Protein AF-A0A8T9Q2C2-F1 (afdb_monomer)

pLDDT: mean 70.3, std 19.37, range [23.33, 95.12]

Nearest PDB structures (foldseek):
  4pwt-assembly3_C  TM=9.654E-01  e=2.094E-10  Yersinia pestis CO92
  5n2c-assembly1_A  TM=9.787E-01  e=4.222E-10  Burkholderia cenocepacia J2315
  4pwt-assembly1_A  TM=9.162E-01  e=7.750E-11  Yersinia pestis CO92
  4b5c-assembly3_C  TM=9.750E-01  e=4.477E-10  Burkholderia pseudomallei
  5eb1-assembly2_D  TM=9.472E-01  e=4.376E-09  Pseudomonas aeruginosa PAO1

Organism: NCBI:txid2932248

Foldseek 3Di:
DQAQDKDWDFDDDPPGGQDIDIDHHHDDPDPDDDDDDDDDRDDDQQCVVAVPPQDKFFDDFLDLDGDPVNLVSLLLVLLQCVQQVQWAKEKEFFAADPADQVSQQVSRQLNSVNSLVSSVVSPHDNVRYHYGYPRHVDQPADNPDPVSRRSRRIIDMGTDHDPPDDDRPRDPPSVDDDDDDDDDDDDDDDDDDDPPPRDDQAWDWDQDPQRKIWIWHAHNVSQWIWIWIAGPLGKIKIWIGHNNWIWIWIADSVGDIDIDTDDDD

Secondary structure (DSSP, 8-state):
--TT-EEEEEEEETTEEEEEEEEE-----SS------PPP-----HHHHT---PPPEE--TT--PPPHHHHHHHHHHHHHHHH-TT-EEEEEEE--TTS-HHHHHHHHHHHHHHHHHHHHHTT--GGGEEEEEEETSS-SS-TTSHHHHHHHSEEEEEEEPPTT-------GGGGS------------------------SEEEEEE-TTS-EEEEEE-TTSS-EEEEEE-TTS-EEEEEEETTEEEEEEE-TT--EEEEEE---

Mean predicted aligned error: 16.84 Å

Sequence (265 aa):
MLSGRTYQVAVSKDGKSIETQEFAVPVSTSDSTVIEKNFYVPYVDTTSIAGANFKKIYFDTDKYKLRPESIKELNNISGILKANPGLNISIEGHCDSRNTDEYNIVLGQNRADAAYNYLKKSGVAETRLTTVSYGERRPAATNDSPENMQLNRRVEFRPILKEGEAMPTLNPAASGASSTGSGTRTSSGASGNNPGSGLVPGKTKVKMADGTKVKTKVDEDDDKVKVKAKGAAGEESKTKTKNGTIDAKTKDANGEKTKVKTDND

InterPro domains:
  IPR006664 Outer membrane protein, bacterial [PR01021] (59-81)
  IPR006664 Outer membrane protein, bacterial [PR01021] (89-104)
  IPR006664 Outer membrane protein, bacterial [PR01021] (104-120)
  IPR006665 OmpA-like domain [PF00691] (58-153)
  IPR006665 OmpA-like domain [PS51123] (46-163)
  IPR006665 OmpA-like domain [cd07185] (57-158)
  IPR036737 OmpA-like domain superfamily [G3DSA:3.30.1330.60] (36-163)
  IPR036737 OmpA-like domain superfamily [SSF103088] (39-157)
  IPR050330 Bacterial Outer Membrane Structural/Functional [PTHR30329] (56-158)

Radius of gyration: 23.53 Å; Cα contacts (8 Å, |Δi|>4): 441; chains: 1; bounding box: 47×74×62 Å

Solvent-accessible surface area (backbone atoms only — not comparable to full-atom values): 15920 Å² total; per-residue (Å²): 129,84,47,62,40,75,44,78,46,72,45,61,58,97,91,40,76,76,47,76,49,77,46,74,38,66,75,64,94,59,100,73,85,88,83,90,80,90,83,83,79,85,78,79,69,43,62,71,78,64,79,62,78,58,75,69,35,59,37,58,85,90,48,48,66,82,39,77,70,36,52,56,49,48,50,51,52,44,50,54,42,65,72,32,80,75,61,23,35,37,28,37,5,25,21,44,76,88,58,55,65,72,50,20,31,51,51,6,33,47,36,14,48,45,53,49,53,47,36,40,74,74,68,46,61,67,96,38,56,44,73,43,49,52,5,45,80,66,58,77,42,63,81,84,45,76,69,32,28,47,60,12,20,27,34,44,59,39,61,45,81,60,86,96,58,76,81,62,82,74,69,83,63,82,85,61,81,92,82,87,85,88,86,85,89,77,93,84,84,83,93,79,93,71,101,69,84,72,82,66,74,41,78,46,76,47,74,47,96,84,55,28,40,36,35,40,36,38,42,88,81,57,50,33,40,36,37,35,39,36,42,71,79,59,25,36,40,38,40,36,37,46,80,63,28,37,44,37,37,40,30,45,68,90,65,56,76,51,76,50,75,44,72,75,127

Structure (mmCIF, N/CA/C/O backbone):
data_AF-A0A8T9Q2C2-F1
#
_entry.id   AF-A0A8T9Q2C2-F1
#
loop_
_atom_site.group_PDB
_atom_site.id
_atom_site.type_symbol
_atom_site.label_atom_id
_atom_site.label_alt_id
_atom_site.label_comp_id
_atom_site.label_asym_id
_atom_site.label_entity_id
_atom_site.label_seq_id
_atom_site.pdbx_PDB_ins_code
_atom_site.Cartn_x
_atom_site.Cartn_y
_atom_site.Cartn_z
_atom_site.occupancy
_atom_site.B_iso_or_equiv
_atom_site.auth_seq_id
_atom_site.auth_comp_id
_atom_site.auth_asym_id
_atom_site.auth_atom_id
_atom_site.pdbx_PDB_model_num
ATOM 1 N N . MET A 1 1 ? -8.553 50.601 -3.887 1.00 55.16 1 MET A N 1
ATOM 2 C CA . MET A 1 1 ? -7.225 50.359 -3.288 1.00 55.16 1 MET A CA 1
ATOM 3 C C . MET A 1 1 ? -7.236 48.987 -2.635 1.00 55.16 1 MET A C 1
ATOM 5 O O . MET A 1 1 ? -8.111 48.731 -1.816 1.00 55.16 1 MET A O 1
ATOM 9 N N . LEU A 1 2 ? -6.351 48.091 -3.081 1.00 63.59 2 LEU A N 1
ATOM 10 C CA . LEU A 1 2 ? -6.171 46.751 -2.499 1.00 63.59 2 LEU A CA 1
ATOM 11 C C . LEU A 1 2 ? -5.265 46.788 -1.252 1.00 63.59 2 LEU A C 1
ATOM 13 O O . LEU A 1 2 ? -5.226 45.824 -0.493 1.00 63.59 2 LEU A O 1
ATOM 17 N N . SER A 1 3 ? -4.574 47.908 -1.033 1.00 62.75 3 SER A N 1
ATOM 18 C CA . SER A 1 3 ? -3.759 48.193 0.141 1.00 62.75 3 SER A CA 1
ATOM 19 C C . SER A 1 3 ? -4.614 48.574 1.360 1.00 62.75 3 SER A C 1
ATOM 21 O O . SER A 1 3 ? -5.724 49.090 1.215 1.00 62.75 3 SER A O 1
ATOM 23 N N . GLY A 1 4 ? -4.123 48.283 2.568 1.00 63.28 4 GLY A N 1
ATOM 24 C CA . GLY A 1 4 ? -4.815 48.580 3.829 1.00 63.28 4 GLY A CA 1
ATOM 25 C C . GLY A 1 4 ? -5.936 47.611 4.212 1.00 63.28 4 GLY A C 1
ATOM 26 O O . GLY A 1 4 ? -6.774 47.957 5.042 1.00 63.28 4 GLY A O 1
ATOM 27 N N . ARG A 1 5 ? -5.991 46.420 3.601 1.00 74.00 5 ARG A N 1
ATOM 28 C CA . ARG A 1 5 ? -6.997 45.385 3.890 1.00 74.00 5 ARG A CA 1
ATOM 29 C C . ARG A 1 5 ? -6.339 44.112 4.406 1.00 74.00 5 ARG A C 1
ATOM 31 O O . ARG A 1 5 ? -5.218 43.782 4.018 1.00 74.00 5 ARG A O 1
ATOM 38 N N . THR A 1 6 ? -7.069 43.386 5.242 1.00 73.75 6 THR A N 1
ATOM 39 C CA . THR A 1 6 ? -6.724 42.016 5.626 1.00 73.75 6 THR A CA 1
ATOM 40 C C . THR A 1 6 ? -7.273 41.056 4.582 1.00 73.75 6 THR A C 1
ATOM 42 O O . THR A 1 6 ? -8.439 41.149 4.198 1.00 73.75 6 THR A O 1
ATOM 45 N N . TYR A 1 7 ? -6.428 40.147 4.117 1.00 75.56 7 TYR A N 1
ATOM 46 C CA . TYR A 1 7 ? -6.781 39.093 3.178 1.00 75.56 7 TYR A CA 1
ATOM 47 C C . TYR A 1 7 ? -6.695 37.748 3.881 1.00 75.56 7 TYR A C 1
ATOM 49 O O . TYR A 1 7 ? -5.806 37.527 4.700 1.00 75.56 7 TYR A O 1
ATOM 57 N N . GLN A 1 8 ? -7.608 36.846 3.534 1.00 77.94 8 GLN A N 1
ATOM 58 C CA . GLN A 1 8 ? -7.577 35.461 3.987 1.00 77.94 8 GLN A CA 1
ATOM 59 C C . GLN A 1 8 ? -7.081 34.570 2.852 1.00 77.94 8 GLN A C 1
ATOM 61 O O . GLN A 1 8 ? -7.543 34.687 1.716 1.00 77.94 8 GLN A O 1
ATOM 66 N N . VAL A 1 9 ? -6.159 33.665 3.165 1.00 76.44 9 VAL A N 1
ATOM 67 C CA . VAL A 1 9 ? -5.678 32.631 2.248 1.00 76.44 9 VAL A CA 1
ATOM 68 C C . VAL A 1 9 ? -6.048 31.282 2.826 1.00 76.44 9 VAL A C 1
ATOM 70 O O . VAL A 1 9 ? -5.563 30.906 3.891 1.00 76.44 9 VAL A O 1
ATOM 73 N N . ALA A 1 10 ? -6.904 30.558 2.110 1.00 74.44 10 ALA A N 1
ATOM 74 C CA . ALA A 1 10 ? -7.223 29.174 2.414 1.00 74.44 10 ALA A CA 1
ATOM 75 C C . ALA A 1 10 ? -6.282 28.255 1.626 1.00 74.44 10 ALA A C 1
ATOM 77 O O . ALA A 1 10 ? -6.327 28.197 0.396 1.00 74.44 10 ALA A O 1
ATOM 78 N N . VAL A 1 11 ? -5.436 27.519 2.338 1.00 69.69 11 VAL A N 1
ATOM 79 C CA . VAL A 1 11 ? -4.623 26.445 1.770 1.00 69.69 11 VAL A CA 1
ATOM 80 C C . VAL A 1 11 ? -5.479 25.189 1.760 1.00 69.69 11 VAL A C 1
ATOM 82 O O . VAL A 1 11 ? -6.007 24.806 2.799 1.00 69.69 11 VAL A O 1
ATOM 85 N N . SER A 1 12 ? -5.635 24.539 0.606 1.00 62.94 12 SER A N 1
ATOM 86 C CA . SER A 1 12 ? -6.430 23.312 0.480 1.00 62.94 12 SER A CA 1
ATOM 87 C C . SER A 1 12 ? -5.670 22.208 -0.247 1.00 62.94 12 SER A C 1
ATOM 89 O O . SER A 1 12 ? -4.816 22.473 -1.092 1.00 62.94 12 SER A O 1
ATOM 91 N N . LYS A 1 13 ? -5.985 20.955 0.088 1.00 54.28 13 LYS A N 1
ATOM 92 C CA . LYS A 1 13 ? -5.511 19.762 -0.620 1.00 54.28 13 LYS A CA 1
ATOM 93 C C . LYS A 1 13 ? -6.701 18.855 -0.890 1.00 54.28 13 LYS A C 1
ATOM 95 O O . LYS A 1 13 ? -7.541 18.667 -0.015 1.00 54.28 13 LYS A O 1
ATOM 100 N N . ASP A 1 14 ? -6.789 18.345 -2.116 1.00 59.72 14 ASP A N 1
ATOM 101 C CA . ASP A 1 14 ? -7.872 17.462 -2.567 1.00 59.72 14 ASP A CA 1
ATOM 102 C C . ASP A 1 14 ? -9.278 18.055 -2.321 1.00 59.72 14 ASP A C 1
ATOM 104 O O . ASP A 1 14 ? -10.228 17.356 -1.978 1.00 59.72 14 ASP A O 1
ATOM 108 N N . GLY A 1 15 ? -9.405 19.380 -2.483 1.00 50.03 15 GLY A N 1
ATOM 109 C CA . GLY A 1 15 ? -10.664 20.114 -2.319 1.00 50.03 15 GLY A CA 1
ATOM 110 C C . GLY A 1 15 ? -11.035 20.460 -0.875 1.00 50.03 15 GLY A C 1
ATOM 111 O O . GLY A 1 15 ? -12.135 20.958 -0.645 1.00 50.03 15 GLY A O 1
ATOM 112 N N . LYS A 1 16 ? -10.143 20.225 0.096 1.00 50.41 16 LYS A N 1
ATOM 113 C CA . LYS A 1 16 ? -10.413 20.466 1.517 1.00 50.41 16 LYS A CA 1
ATOM 114 C C . LYS A 1 16 ? -9.437 21.458 2.137 1.00 50.41 16 LYS A C 1
ATOM 116 O O . LYS A 1 16 ? -8.226 21.278 2.019 1.00 50.41 16 LYS A O 1
ATOM 121 N N . SER A 1 17 ? -9.966 22.500 2.782 1.00 51.06 17 SER A N 1
ATOM 122 C CA . SER A 1 17 ? -9.174 23.528 3.467 1.00 51.06 17 SER A CA 1
ATOM 123 C C . SER A 1 17 ? -8.378 22.915 4.618 1.00 51.06 17 SER A C 1
ATOM 125 O O . SER A 1 17 ? -8.953 22.411 5.577 1.00 51.06 17 SER A O 1
ATOM 127 N N . ILE A 1 18 ? -7.056 22.952 4.492 1.00 61.94 18 ILE A N 1
ATOM 128 C CA . ILE A 1 18 ? -6.077 22.522 5.492 1.00 61.94 18 ILE A CA 1
ATOM 129 C C . ILE A 1 18 ? -5.914 23.612 6.549 1.00 61.94 18 ILE A C 1
ATOM 131 O O . ILE A 1 18 ? -5.905 23.330 7.741 1.00 61.94 18 ILE A O 1
ATOM 135 N N . GLU A 1 19 ? -5.783 24.861 6.106 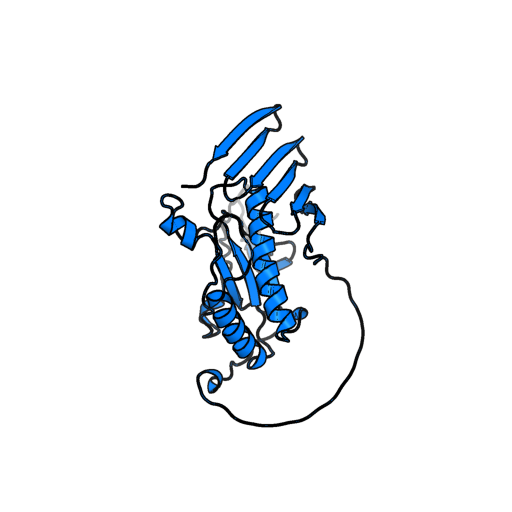1.00 64.25 19 GLU A N 1
ATOM 136 C CA . GLU A 1 19 ? -5.498 25.990 6.981 1.00 64.25 19 GLU A CA 1
ATOM 137 C C . GLU A 1 19 ? -5.987 27.283 6.331 1.00 64.25 19 GLU A C 1
ATOM 139 O O . GLU A 1 19 ? -5.925 27.432 5.110 1.00 64.25 19 GLU A O 1
ATOM 144 N N . THR A 1 20 ? -6.491 28.218 7.135 1.00 73.44 20 THR A N 1
ATOM 145 C CA . THR A 1 20 ? -6.818 29.573 6.680 1.00 73.44 20 THR A CA 1
ATOM 146 C C . THR A 1 20 ? -5.957 30.549 7.456 1.00 73.44 20 THR A C 1
ATOM 148 O O . THR A 1 20 ? -6.048 30.613 8.678 1.00 73.44 20 THR A O 1
ATOM 151 N N . GLN A 1 21 ? -5.110 31.289 6.749 1.00 69.12 21 GLN A N 1
ATOM 152 C CA . GLN A 1 21 ? -4.229 32.284 7.347 1.00 69.12 21 GLN A CA 1
ATOM 153 C C . GLN A 1 21 ? -4.623 33.677 6.872 1.00 69.12 21 GLN A C 1
ATOM 155 O O . GLN A 1 21 ? -4.867 33.901 5.684 1.00 69.12 21 GLN A O 1
ATOM 160 N N . GLU A 1 22 ? -4.668 34.622 7.806 1.00 76.94 22 GLU A N 1
ATOM 161 C CA . GLU A 1 22 ? -4.899 36.027 7.498 1.00 76.94 22 GLU A CA 1
ATOM 162 C C . GLU A 1 22 ? -3.572 36.762 7.325 1.00 76.94 22 GLU A C 1
ATOM 164 O O . GLU A 1 22 ? -2.618 36.545 8.078 1.00 76.94 22 GLU A O 1
ATOM 169 N N . PHE A 1 23 ? -3.504 37.669 6.356 1.00 78.38 23 PHE A N 1
ATOM 170 C CA . PHE A 1 23 ? -2.387 38.593 6.241 1.00 78.38 23 PHE A CA 1
ATOM 171 C C . PHE A 1 23 ? -2.869 40.003 5.905 1.00 78.38 23 PHE A C 1
ATOM 173 O O . PHE A 1 23 ? -3.731 40.212 5.050 1.00 78.38 23 PHE A O 1
ATOM 180 N N . ALA A 1 24 ? -2.309 40.985 6.608 1.00 74.62 24 ALA A N 1
ATOM 181 C CA . ALA A 1 24 ? -2.588 42.391 6.369 1.00 74.62 24 ALA A CA 1
ATOM 182 C C . ALA A 1 24 ? -1.685 42.913 5.249 1.00 74.62 24 ALA A C 1
ATOM 184 O O . ALA A 1 24 ? -0.460 42.808 5.326 1.00 74.62 24 ALA A O 1
ATOM 185 N N . VAL A 1 25 ? -2.290 43.501 4.220 1.00 74.69 25 VAL A N 1
ATOM 186 C CA . VAL A 1 25 ? -1.563 44.241 3.187 1.00 74.69 25 VAL A CA 1
ATOM 187 C C . VAL A 1 25 ? -1.398 45.678 3.687 1.00 74.69 25 VAL A C 1
ATOM 189 O O . VAL A 1 25 ? -2.411 46.372 3.829 1.00 74.69 25 VAL A O 1
ATOM 192 N N . PRO A 1 26 ? -0.170 46.157 3.968 1.00 66.56 26 PRO A N 1
ATOM 193 C CA . PRO A 1 26 ? 0.047 47.517 4.445 1.00 66.56 26 PRO A CA 1
ATOM 194 C C . PRO A 1 26 ? -0.440 48.550 3.423 1.00 66.56 26 PRO A C 1
ATOM 196 O O . PRO A 1 26 ? -0.525 48.287 2.220 1.00 66.56 26 PRO A O 1
ATOM 199 N N . VAL A 1 27 ? -0.792 49.739 3.911 1.00 64.94 27 VAL A N 1
ATOM 200 C CA . VAL A 1 27 ? -1.171 50.856 3.041 1.00 64.94 27 VAL A CA 1
ATOM 201 C C . VAL A 1 27 ? 0.068 51.283 2.254 1.00 64.94 27 VAL A C 1
ATOM 203 O O . VAL A 1 27 ? 1.027 51.780 2.833 1.00 64.94 27 VAL A O 1
ATOM 206 N N . SER A 1 28 ? 0.048 51.061 0.942 1.00 66.31 28 SER A N 1
ATOM 207 C CA . SER A 1 28 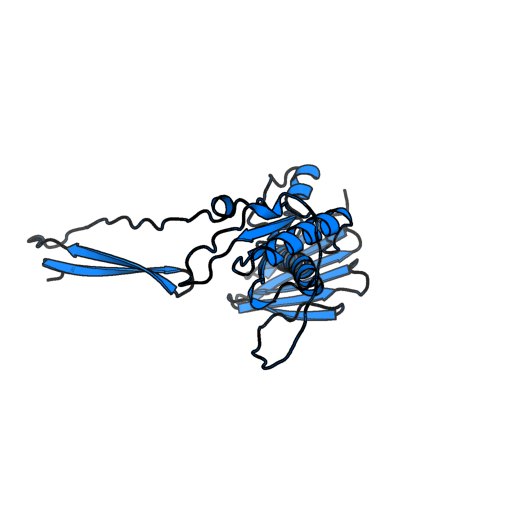? 1.083 51.516 0.015 1.00 66.31 28 SER A CA 1
ATOM 208 C C . SER A 1 28 ? 0.555 52.686 -0.806 1.00 66.31 28 SER A C 1
ATOM 210 O O . SER A 1 28 ? -0.596 52.658 -1.254 1.00 66.31 28 SER A O 1
ATOM 212 N N . THR A 1 29 ? 1.395 53.705 -0.975 1.00 63.31 29 THR A N 1
ATOM 213 C CA . THR A 1 29 ? 1.152 54.895 -1.802 1.00 63.31 29 THR A CA 1
ATOM 214 C C . THR A 1 29 ? 1.734 54.762 -3.212 1.00 63.31 29 THR A C 1
ATOM 216 O O . THR A 1 29 ? 1.609 55.691 -4.003 1.00 63.31 29 THR A O 1
ATOM 219 N N . SER A 1 30 ? 2.372 53.630 -3.532 1.00 65.75 30 SER A N 1
ATOM 220 C CA . SER A 1 30 ? 2.944 53.337 -4.851 1.00 65.75 30 SER A CA 1
ATOM 221 C C . SER A 1 30 ? 1.941 52.629 -5.767 1.00 65.75 30 SER A C 1
ATOM 223 O O . SER A 1 30 ? 1.074 51.894 -5.298 1.00 65.75 30 SER A O 1
ATOM 225 N N . ASP A 1 31 ? 2.112 52.787 -7.083 1.00 61.34 31 ASP A N 1
ATOM 226 C CA . ASP A 1 31 ? 1.212 52.214 -8.099 1.00 61.34 31 ASP A CA 1
ATOM 227 C C . ASP A 1 31 ? 1.225 50.670 -8.136 1.00 61.34 31 ASP A C 1
ATOM 229 O O . ASP A 1 31 ? 0.276 50.047 -8.614 1.00 61.34 31 ASP A O 1
ATOM 233 N N . SER A 1 32 ? 2.278 50.033 -7.607 1.00 63.66 32 SER A N 1
ATOM 234 C CA . SER A 1 32 ? 2.388 48.579 -7.448 1.00 63.66 32 SER A CA 1
ATOM 235 C C . SER A 1 32 ? 3.264 48.221 -6.240 1.00 63.66 32 SER A C 1
ATOM 237 O O . SER A 1 32 ? 4.243 48.901 -5.938 1.00 63.66 32 SER A O 1
ATOM 239 N N . THR A 1 33 ? 2.914 47.165 -5.506 1.00 64.88 33 THR A N 1
ATOM 240 C CA . THR A 1 33 ? 3.693 46.640 -4.371 1.00 64.88 33 THR A CA 1
ATOM 241 C C . THR A 1 33 ? 3.551 45.124 -4.337 1.00 64.88 33 THR A C 1
ATOM 243 O O . THR A 1 33 ? 2.436 44.611 -4.401 1.00 64.88 33 THR A O 1
ATOM 246 N N . VAL A 1 34 ? 4.674 44.409 -4.237 1.00 68.81 34 VAL A N 1
ATOM 247 C CA . VAL A 1 34 ? 4.716 42.942 -4.164 1.00 68.81 34 VAL A CA 1
ATOM 248 C C . VAL A 1 34 ? 4.918 42.522 -2.712 1.00 68.81 34 VAL A C 1
ATOM 250 O O . VAL A 1 34 ? 5.793 43.052 -2.030 1.00 68.81 34 VAL A O 1
ATOM 253 N N . ILE A 1 35 ? 4.100 41.583 -2.236 1.00 70.00 35 ILE A N 1
ATOM 254 C CA . ILE A 1 35 ? 4.201 41.004 -0.893 1.00 70.00 35 ILE A CA 1
ATOM 255 C C . ILE A 1 35 ? 4.375 39.502 -1.052 1.00 70.00 35 ILE A C 1
ATOM 257 O O . ILE A 1 35 ? 3.505 38.830 -1.603 1.00 70.00 35 ILE A O 1
ATOM 261 N N . GLU A 1 36 ? 5.484 38.981 -0.540 1.00 70.69 36 GLU A N 1
ATOM 262 C CA . GLU A 1 36 ? 5.745 37.547 -0.490 1.00 70.69 36 GLU A CA 1
ATOM 263 C C . GLU A 1 36 ? 5.396 37.007 0.900 1.00 70.69 36 GLU A C 1
ATOM 265 O O . GLU A 1 36 ? 5.900 37.478 1.922 1.00 70.69 36 GLU A O 1
ATOM 270 N N . LYS A 1 37 ? 4.511 36.007 0.946 1.00 69.19 37 LYS A N 1
ATOM 271 C CA . LYS A 1 37 ? 4.149 35.285 2.167 1.00 69.19 37 LYS A CA 1
ATOM 272 C C . LYS A 1 37 ? 4.296 33.790 1.915 1.00 69.19 37 LYS A C 1
ATOM 274 O O . LYS A 1 37 ? 3.602 33.228 1.074 1.00 69.19 37 LYS A O 1
ATOM 279 N N . ASN A 1 38 ? 5.187 33.154 2.668 1.00 71.25 38 ASN A N 1
ATOM 280 C CA . ASN A 1 38 ? 5.380 31.708 2.621 1.00 71.25 38 ASN A CA 1
ATOM 281 C C . ASN A 1 38 ? 4.387 31.023 3.566 1.00 71.25 38 ASN A C 1
ATOM 283 O O . ASN A 1 38 ? 4.328 31.360 4.750 1.00 71.25 38 ASN A O 1
ATOM 287 N N . PHE A 1 39 ? 3.633 30.059 3.039 1.00 66.31 39 PHE A N 1
ATOM 288 C CA . PHE A 1 39 ? 2.708 29.221 3.800 1.00 66.31 39 PHE A CA 1
ATOM 289 C C . PHE A 1 39 ? 3.355 27.853 4.019 1.00 66.31 39 PHE A C 1
ATOM 291 O O . PHE A 1 39 ? 3.703 27.168 3.058 1.00 66.31 39 PHE A O 1
ATOM 298 N N . TYR A 1 40 ? 3.525 27.458 5.279 1.00 61.88 40 TYR A N 1
ATOM 299 C CA . TYR A 1 40 ? 4.089 26.160 5.640 1.00 61.88 40 TYR A CA 1
ATOM 300 C C . TYR A 1 40 ? 2.965 25.236 6.087 1.00 61.88 40 TYR A C 1
ATOM 302 O O . TYR A 1 40 ? 2.294 25.527 7.069 1.00 61.88 40 TYR A O 1
ATOM 310 N N . VAL A 1 41 ? 2.779 24.116 5.390 1.00 59.34 41 VAL A N 1
ATOM 311 C CA . VAL A 1 41 ? 1.859 23.061 5.829 1.00 59.34 41 VAL A CA 1
ATOM 312 C C . VAL A 1 41 ? 2.648 22.091 6.711 1.00 59.34 41 VAL A C 1
ATOM 314 O O . VAL A 1 41 ? 3.541 21.416 6.187 1.00 59.34 41 VAL A O 1
ATOM 317 N N . PRO A 1 42 ? 2.375 21.996 8.027 1.00 50.47 42 PRO A N 1
ATOM 318 C CA . PRO A 1 42 ? 3.063 21.032 8.873 1.00 50.47 42 PRO A CA 1
ATOM 319 C C . PRO A 1 42 ? 2.698 19.611 8.427 1.00 50.47 42 PRO A C 1
ATOM 321 O O . PRO A 1 42 ? 1.545 19.188 8.510 1.00 50.47 42 PRO A O 1
ATOM 324 N N . TYR A 1 43 ? 3.685 18.856 7.942 1.00 46.31 43 TYR A N 1
ATOM 325 C CA . TYR A 1 43 ? 3.526 17.423 7.719 1.00 46.31 43 TYR A CA 1
ATOM 326 C C . TYR A 1 43 ? 3.656 16.716 9.067 1.00 46.31 43 TYR A C 1
ATOM 328 O O . TYR A 1 43 ? 4.749 16.614 9.625 1.00 46.31 43 TYR A O 1
ATOM 336 N N . VAL A 1 44 ? 2.537 16.242 9.607 1.00 48.09 44 VAL A N 1
ATOM 337 C CA . VAL A 1 44 ? 2.561 15.365 10.776 1.00 48.09 44 VAL A CA 1
ATOM 338 C C . VAL A 1 44 ? 2.996 13.984 10.294 1.00 48.09 44 VAL A C 1
ATOM 340 O O . VAL A 1 44 ? 2.221 13.279 9.647 1.00 48.09 44 VAL A O 1
ATOM 343 N N . ASP A 1 45 ? 4.237 13.594 10.587 1.00 45.88 45 ASP A N 1
ATOM 344 C CA . ASP A 1 45 ? 4.677 12.217 10.375 1.00 45.88 45 ASP A CA 1
ATOM 345 C C . ASP A 1 45 ? 4.001 11.306 11.405 1.00 45.88 45 ASP A C 1
ATOM 347 O O . ASP A 1 45 ? 4.474 11.123 12.528 1.00 45.88 45 ASP A O 1
ATOM 351 N N . THR A 1 46 ? 2.855 10.744 11.023 1.00 51.12 46 THR A N 1
ATOM 352 C CA . THR A 1 46 ? 2.056 9.862 11.879 1.00 51.12 46 THR A CA 1
ATOM 353 C C . THR A 1 46 ? 2.737 8.525 12.166 1.00 51.12 46 THR A C 1
ATOM 355 O O . THR A 1 46 ? 2.266 7.791 13.037 1.00 51.12 46 THR A O 1
ATOM 358 N N . THR A 1 47 ? 3.850 8.193 11.493 1.00 47.41 47 THR A N 1
ATOM 359 C CA . THR A 1 47 ? 4.560 6.929 11.747 1.00 47.41 47 THR A CA 1
ATOM 360 C C . THR A 1 47 ? 5.247 6.882 13.104 1.00 47.41 47 THR A C 1
ATOM 362 O O . THR A 1 47 ? 5.309 5.820 13.720 1.00 47.41 47 THR A O 1
ATOM 365 N N . SER A 1 48 ? 5.663 8.035 13.621 1.00 46.97 48 SER A N 1
ATOM 366 C CA . SER A 1 48 ? 6.325 8.174 14.923 1.00 46.97 48 SER A CA 1
ATOM 367 C C . SER A 1 48 ? 5.341 8.171 16.092 1.00 46.97 48 SER A C 1
ATOM 369 O O . SER A 1 48 ? 5.682 7.786 17.207 1.00 46.97 48 SER A O 1
ATOM 371 N N . ILE A 1 49 ? 4.108 8.621 15.849 1.00 47.94 49 ILE A N 1
ATOM 372 C CA . ILE A 1 49 ? 3.160 8.992 16.910 1.00 47.94 49 ILE A CA 1
ATOM 373 C C . ILE A 1 49 ? 2.427 7.764 17.461 1.00 47.94 49 ILE A C 1
ATOM 375 O O . ILE A 1 49 ? 1.859 7.815 18.549 1.00 47.94 49 ILE A O 1
ATOM 379 N N . ALA A 1 50 ? 2.468 6.637 16.742 1.00 50.09 50 ALA A N 1
ATOM 380 C CA . ALA A 1 50 ? 1.762 5.437 17.156 1.00 50.09 50 ALA A CA 1
ATOM 381 C C . ALA A 1 50 ? 2.629 4.376 17.863 1.00 50.09 50 ALA A C 1
ATOM 383 O O . ALA A 1 50 ? 2.092 3.339 18.242 1.00 50.09 50 ALA A O 1
ATOM 384 N N . GLY A 1 51 ? 3.960 4.514 17.944 1.00 49.22 51 GLY A N 1
ATOM 385 C CA . GLY A 1 51 ? 4.860 3.434 18.414 1.00 49.22 51 GLY A CA 1
ATOM 386 C C . GLY A 1 51 ? 4.751 2.091 17.649 1.00 49.22 51 GLY A C 1
ATOM 387 O O . GLY A 1 51 ? 5.567 1.189 17.831 1.00 49.22 51 GLY A O 1
ATOM 388 N N . ALA A 1 52 ? 3.764 1.959 16.763 1.00 55.72 52 ALA A N 1
ATOM 389 C CA . ALA A 1 52 ? 3.425 0.819 15.950 1.00 55.72 52 ALA A CA 1
ATOM 390 C C . ALA A 1 52 ? 4.214 0.945 14.653 1.00 55.72 52 ALA A C 1
ATOM 392 O O . 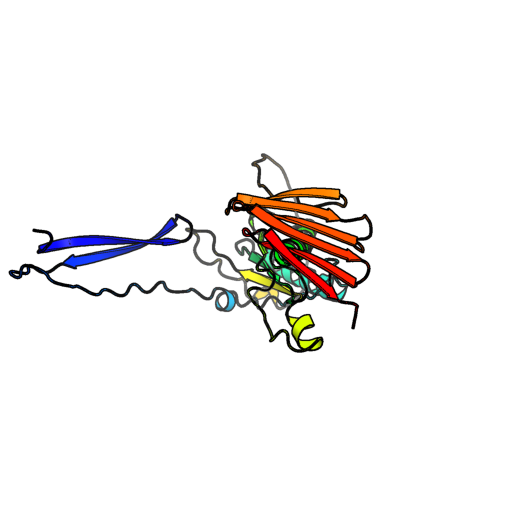ALA A 1 52 ? 3.712 1.390 13.622 1.00 55.72 52 ALA A O 1
ATOM 393 N N . ASN A 1 53 ? 5.484 0.559 14.726 1.00 67.69 53 ASN A N 1
ATOM 394 C CA . ASN A 1 53 ? 6.277 0.279 13.540 1.00 67.69 53 ASN A CA 1
ATOM 395 C C . ASN A 1 53 ? 5.711 -0.981 12.874 1.00 67.69 53 ASN A C 1
ATOM 397 O O . ASN A 1 53 ? 6.174 -2.095 13.127 1.00 67.69 53 ASN A O 1
ATOM 401 N N . PHE A 1 54 ? 4.668 -0.814 12.062 1.00 83.75 54 PHE A N 1
ATOM 402 C CA . PHE A 1 54 ? 4.125 -1.903 11.264 1.00 83.75 54 PHE A CA 1
ATOM 403 C C . PHE A 1 54 ? 5.182 -2.364 10.268 1.00 83.75 54 PHE A C 1
ATOM 405 O O . PHE A 1 54 ? 5.705 -1.560 9.488 1.00 83.75 54 PHE A O 1
ATOM 412 N N . LYS A 1 55 ? 5.514 -3.659 10.278 1.00 88.50 55 LYS A N 1
ATOM 413 C CA . LYS A 1 55 ? 6.474 -4.153 9.299 1.00 88.50 55 LYS A CA 1
ATOM 414 C C . LYS A 1 55 ? 5.817 -4.218 7.927 1.00 88.50 55 LYS A C 1
ATOM 416 O O . LYS A 1 55 ? 4.620 -4.457 7.770 1.00 88.50 55 LYS A O 1
ATOM 421 N N . LYS A 1 56 ? 6.654 -4.004 6.921 1.00 91.50 56 LYS A N 1
ATOM 422 C CA . LYS A 1 56 ? 6.293 -4.111 5.512 1.00 91.50 56 LYS A CA 1
ATOM 423 C C . LYS A 1 56 ? 6.047 -5.576 5.180 1.00 91.50 56 LYS A C 1
ATOM 425 O O . LYS A 1 56 ? 6.756 -6.452 5.679 1.00 91.50 56 LYS A O 1
ATOM 430 N N . ILE A 1 57 ? 5.094 -5.827 4.296 1.00 93.75 57 ILE A N 1
ATOM 431 C CA . ILE A 1 57 ? 4.932 -7.143 3.675 1.00 93.75 57 ILE A CA 1
ATOM 432 C C . ILE A 1 57 ? 5.427 -7.089 2.234 1.00 93.75 57 ILE A C 1
ATOM 434 O O . ILE A 1 57 ? 5.329 -6.048 1.582 1.00 93.75 57 ILE A O 1
ATOM 438 N N . TYR A 1 58 ? 5.954 -8.206 1.744 1.00 93.31 58 TYR A N 1
ATOM 439 C CA . TYR A 1 58 ? 6.581 -8.295 0.428 1.00 93.31 58 TYR A CA 1
ATOM 440 C C . TYR A 1 58 ? 5.844 -9.277 -0.471 1.00 93.31 58 TYR A C 1
ATOM 442 O O . TYR A 1 58 ? 5.209 -10.224 -0.006 1.00 93.31 58 TYR A O 1
ATOM 450 N N . PHE A 1 59 ? 5.966 -9.051 -1.774 1.00 91.19 59 PHE A N 1
ATOM 451 C CA . PHE A 1 59 ? 5.335 -9.863 -2.803 1.00 91.19 59 PHE A CA 1
ATOM 452 C C . PHE A 1 59 ? 6.355 -10.342 -3.825 1.00 91.19 59 PHE A C 1
ATOM 454 O O . PHE A 1 59 ? 7.370 -9.687 -4.086 1.00 91.19 59 PHE A O 1
ATOM 461 N N . ASP A 1 60 ? 6.045 -11.475 -4.442 1.00 87.12 60 ASP A N 1
ATOM 462 C CA . ASP A 1 60 ? 6.823 -11.983 -5.562 1.00 87.12 60 ASP A CA 1
ATOM 463 C C . ASP A 1 60 ? 6.593 -11.131 -6.819 1.00 87.12 60 ASP A C 1
ATOM 465 O O . ASP A 1 60 ? 5.636 -10.346 -6.920 1.00 87.12 60 ASP A O 1
ATOM 469 N N . THR A 1 61 ? 7.501 -11.276 -7.784 1.00 84.25 61 THR A N 1
ATOM 470 C CA . THR A 1 61 ? 7.418 -10.607 -9.086 1.00 84.25 61 THR A CA 1
ATOM 471 C C . THR A 1 61 ? 6.060 -10.855 -9.725 1.00 84.25 61 THR A C 1
ATOM 473 O O . THR A 1 61 ? 5.634 -11.998 -9.853 1.00 84.25 61 THR A O 1
ATOM 476 N N . ASP A 1 62 ? 5.395 -9.764 -10.105 1.00 79.25 62 ASP A N 1
ATOM 477 C CA . ASP A 1 62 ? 4.098 -9.767 -10.786 1.00 79.25 62 ASP A CA 1
ATOM 478 C C . ASP A 1 62 ? 2.957 -10.511 -10.064 1.00 79.25 62 ASP A C 1
ATOM 480 O O . ASP A 1 62 ? 1.939 -10.858 -10.653 1.00 79.25 62 ASP A O 1
ATOM 484 N N . LYS A 1 63 ? 3.103 -10.740 -8.755 1.00 84.38 63 L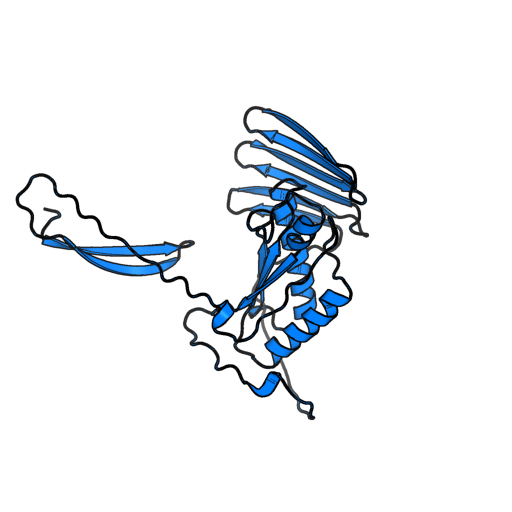YS A N 1
ATOM 485 C CA . LYS A 1 63 ? 2.095 -11.415 -7.935 1.00 84.38 63 LYS A CA 1
ATOM 486 C C . LYS A 1 63 ? 1.559 -10.500 -6.843 1.00 84.38 63 LYS A C 1
ATOM 488 O O . LYS A 1 63 ? 2.224 -9.566 -6.383 1.00 84.38 63 LYS A O 1
ATOM 493 N N . TYR A 1 64 ? 0.343 -10.814 -6.408 1.00 86.19 64 TYR A N 1
ATOM 494 C CA . TYR A 1 64 ? -0.338 -10.189 -5.271 1.00 86.19 64 TYR A CA 1
ATOM 495 C C . TYR A 1 64 ? -0.837 -11.221 -4.244 1.00 86.19 64 TYR A C 1
ATOM 497 O O . TYR A 1 64 ? -1.558 -10.886 -3.305 1.00 86.19 64 TYR A O 1
ATOM 505 N N . LYS A 1 65 ? -0.416 -12.484 -4.382 1.00 87.81 65 LYS A N 1
ATOM 506 C CA . LYS A 1 65 ? -0.658 -13.533 -3.390 1.00 87.81 65 LYS A CA 1
ATOM 507 C C . LYS A 1 65 ? 0.182 -13.275 -2.140 1.00 87.81 65 LYS A C 1
ATOM 509 O O . LYS A 1 65 ? 1.386 -13.040 -2.229 1.00 87.81 65 LYS A O 1
ATOM 514 N N . LEU A 1 66 ? -0.454 -13.350 -0.974 1.00 90.19 66 LEU A N 1
ATOM 515 C CA . LEU A 1 66 ? 0.226 -13.195 0.309 1.00 90.19 66 LEU A CA 1
ATOM 516 C C . LEU A 1 66 ? 1.167 -14.375 0.566 1.00 90.19 66 LEU A C 1
ATOM 518 O O . LEU A 1 66 ? 0.755 -15.536 0.513 1.00 90.19 66 LEU A O 1
ATOM 522 N N . ARG A 1 67 ? 2.424 -14.063 0.883 1.00 90.00 67 ARG A N 1
ATOM 523 C CA . ARG A 1 67 ? 3.429 -15.055 1.275 1.00 90.00 67 ARG A CA 1
ATOM 524 C C . ARG A 1 67 ? 3.207 -15.503 2.734 1.00 90.00 67 ARG A C 1
ATOM 526 O O . ARG A 1 67 ? 2.691 -14.709 3.528 1.00 90.00 67 ARG A O 1
ATOM 533 N N . PRO A 1 68 ? 3.590 -16.729 3.136 1.00 90.69 68 PRO A N 1
ATOM 534 C CA . PRO A 1 68 ? 3.385 -17.225 4.505 1.00 90.69 68 PRO A CA 1
ATOM 535 C C . PRO A 1 68 ? 3.954 -16.321 5.613 1.00 90.69 68 PRO A C 1
ATOM 537 O O . PRO A 1 68 ? 3.358 -16.165 6.676 1.00 90.69 68 PRO A O 1
ATOM 540 N N . GLU A 1 69 ? 5.090 -15.678 5.373 1.00 89.62 69 GLU A N 1
ATOM 541 C CA . GLU A 1 69 ? 5.698 -14.689 6.262 1.00 89.62 69 GLU A CA 1
ATOM 542 C C . GLU A 1 69 ? 4.887 -13.392 6.348 1.00 89.62 69 GLU A C 1
ATOM 544 O O . GLU A 1 69 ? 4.786 -12.805 7.422 1.00 89.62 69 GLU A O 1
ATOM 549 N N . SER A 1 70 ? 4.237 -12.986 5.253 1.00 91.62 70 SER A N 1
ATOM 550 C CA . SER A 1 70 ? 3.362 -11.809 5.231 1.00 91.62 70 SER A CA 1
ATOM 551 C C . SER A 1 70 ? 2.093 -12.064 6.040 1.00 91.62 70 SER A C 1
ATOM 553 O O . SER A 1 70 ? 1.608 -11.172 6.724 1.00 91.62 70 SER A O 1
ATOM 555 N N . ILE A 1 71 ? 1.589 -13.302 6.028 1.00 92.06 71 ILE A N 1
ATOM 556 C CA . ILE A 1 71 ? 0.455 -13.736 6.859 1.00 92.06 71 ILE A CA 1
ATOM 557 C C . ILE A 1 71 ? 0.788 -13.593 8.352 1.00 92.06 71 ILE A C 1
ATOM 559 O O . ILE A 1 71 ? -0.039 -13.100 9.120 1.00 92.06 71 ILE A O 1
ATOM 563 N N . LYS A 1 72 ? 2.004 -13.974 8.775 1.00 91.31 72 LYS A N 1
ATOM 564 C CA . LYS A 1 72 ? 2.451 -13.796 10.169 1.00 91.31 72 LYS A CA 1
ATOM 565 C C . LYS A 1 72 ? 2.445 -12.323 10.578 1.00 91.31 72 LYS A C 1
ATOM 567 O O . LYS A 1 72 ? 1.960 -12.001 11.660 1.00 91.31 72 LYS A O 1
ATOM 572 N N . GLU A 1 73 ? 2.927 -11.440 9.709 1.00 91.06 73 GLU A N 1
ATOM 573 C CA . GLU A 1 73 ? 2.936 -10.005 9.998 1.00 91.06 73 GLU A CA 1
ATOM 574 C C . GLU A 1 73 ? 1.525 -9.408 10.012 1.00 91.06 73 GLU A C 1
ATOM 576 O O . GLU A 1 73 ? 1.170 -8.669 10.925 1.00 91.06 73 GLU A O 1
ATOM 581 N N . LEU A 1 74 ? 0.669 -9.791 9.065 1.00 92.94 74 LEU A N 1
ATOM 582 C CA . LEU A 1 74 ? -0.726 -9.351 9.041 1.00 92.94 74 LEU A CA 1
ATOM 583 C C . LEU A 1 74 ? -1.500 -9.793 10.290 1.00 92.94 74 LEU A C 1
ATOM 585 O O . LEU A 1 74 ? -2.368 -9.061 10.765 1.00 92.94 74 LEU A O 1
ATOM 589 N N . ASN A 1 75 ? -1.173 -10.957 10.861 1.00 91.12 75 ASN A N 1
ATOM 590 C CA . ASN A 1 75 ? -1.724 -11.376 12.149 1.00 91.12 75 ASN A CA 1
ATOM 591 C C . ASN A 1 75 ? -1.300 -10.434 13.280 1.00 91.12 75 ASN A C 1
ATOM 593 O O . ASN A 1 75 ? -2.159 -10.015 14.057 1.00 91.12 75 ASN A O 1
ATOM 597 N N . ASN A 1 76 ? -0.022 -10.050 13.335 1.00 88.19 76 ASN A N 1
ATOM 598 C CA . ASN A 1 76 ? 0.485 -9.085 14.311 1.00 88.19 76 ASN A CA 1
ATOM 599 C C . ASN A 1 76 ? -0.225 -7.726 14.178 1.00 88.19 76 ASN A C 1
ATOM 601 O O . ASN A 1 76 ? -0.788 -7.216 15.146 1.00 88.19 76 ASN A O 1
ATOM 605 N N . ILE A 1 77 ? -0.316 -7.201 12.951 1.00 89.62 77 ILE A N 1
ATOM 606 C CA . ILE A 1 77 ? -1.041 -5.960 12.642 1.00 89.62 77 ILE A CA 1
ATOM 607 C C . ILE A 1 77 ? -2.502 -6.059 13.098 1.00 89.62 77 ILE A C 1
ATOM 609 O O . ILE A 1 77 ? -3.009 -5.155 13.760 1.00 89.62 77 ILE A O 1
ATOM 613 N N . SER A 1 78 ? -3.181 -7.173 12.806 1.00 90.19 78 SER A N 1
ATOM 614 C CA . SER A 1 78 ? -4.569 -7.372 13.235 1.00 90.19 78 SER A CA 1
ATOM 615 C C . SER A 1 78 ? -4.720 -7.369 14.761 1.00 90.19 78 SER A C 1
ATOM 617 O O . SER A 1 78 ? -5.700 -6.828 15.271 1.00 90.19 78 SER A O 1
ATOM 619 N N . GLY A 1 79 ? -3.745 -7.918 15.495 1.00 85.75 79 GLY A N 1
ATOM 620 C CA . GLY A 1 79 ? -3.706 -7.891 16.957 1.00 85.75 79 GLY A CA 1
ATOM 621 C C . GLY A 1 79 ? -3.574 -6.469 17.496 1.00 85.75 79 GLY A C 1
ATOM 622 O O . GLY A 1 79 ? -4.365 -6.061 18.344 1.00 85.75 79 GLY A O 1
ATOM 623 N N . ILE A 1 80 ? -2.655 -5.683 16.931 1.00 84.88 80 ILE A N 1
ATOM 624 C CA . ILE A 1 80 ? -2.456 -4.271 17.292 1.00 84.88 80 ILE A CA 1
ATOM 625 C C . ILE A 1 80 ? -3.729 -3.455 17.029 1.00 84.88 80 ILE A C 1
ATOM 627 O O . ILE A 1 80 ? -4.155 -2.682 17.887 1.00 84.88 80 ILE A O 1
ATOM 631 N N . LEU A 1 81 ? -4.380 -3.644 15.877 1.00 85.56 81 LEU A N 1
ATOM 632 C CA . LEU A 1 81 ? -5.615 -2.930 15.534 1.00 85.56 81 LEU A CA 1
ATOM 633 C C . LEU A 1 81 ? -6.786 -3.317 16.443 1.00 85.56 81 LEU A C 1
ATOM 635 O O . LEU A 1 81 ? -7.611 -2.467 16.779 1.00 85.56 81 LEU A O 1
ATOM 639 N N . LYS A 1 82 ? -6.868 -4.578 16.870 1.00 84.25 82 LYS A N 1
ATOM 640 C CA . LYS A 1 82 ? -7.879 -5.022 17.840 1.00 84.25 82 LYS A CA 1
ATOM 641 C C . LYS A 1 82 ? -7.626 -4.454 19.233 1.00 84.25 82 LYS A C 1
ATOM 643 O O . LYS A 1 82 ? -8.575 -4.024 19.877 1.00 84.25 82 LYS A O 1
ATOM 648 N N . ALA A 1 83 ? -6.367 -4.413 19.664 1.00 79.94 83 ALA A N 1
ATOM 649 C CA . ALA A 1 83 ? -5.976 -3.837 20.948 1.00 79.94 83 ALA A CA 1
ATOM 650 C C . ALA A 1 83 ? -6.179 -2.313 21.005 1.00 79.94 83 ALA A C 1
ATOM 652 O O . ALA A 1 83 ? -6.352 -1.760 22.087 1.00 79.94 83 ALA A O 1
ATOM 653 N N . ASN A 1 84 ? -6.195 -1.640 19.848 1.00 79.00 84 ASN A N 1
ATOM 654 C CA . ASN A 1 84 ? -6.339 -0.188 19.744 1.00 79.00 84 ASN A CA 1
ATOM 655 C C . ASN A 1 84 ? -7.528 0.184 18.840 1.00 79.00 84 ASN A C 1
ATOM 657 O O . ASN A 1 84 ? -7.315 0.511 17.673 1.00 79.00 84 ASN A O 1
ATOM 661 N N . PRO A 1 85 ? -8.782 0.149 19.332 1.00 78.38 85 PRO A N 1
ATOM 662 C CA . PRO A 1 85 ? -9.980 0.368 18.514 1.00 78.38 85 PRO A CA 1
ATOM 663 C C . PRO A 1 85 ? -10.051 1.715 17.780 1.00 78.38 85 PRO A C 1
ATOM 665 O O . PRO A 1 85 ? -10.659 1.778 16.716 1.00 78.38 85 PRO A O 1
ATOM 668 N N . GLY A 1 86 ? -9.411 2.765 18.307 1.00 76.25 86 GLY A N 1
ATOM 669 C CA . GLY A 1 86 ? -9.363 4.090 17.674 1.00 76.25 86 GLY A CA 1
ATOM 670 C C . GLY A 1 86 ? -8.312 4.238 16.567 1.00 76.25 86 GLY A C 1
ATOM 671 O O . GLY A 1 86 ? -8.293 5.248 15.872 1.00 76.25 86 GLY A O 1
ATOM 672 N N . LEU A 1 87 ? -7.418 3.259 16.388 1.00 79.56 87 LEU A N 1
ATOM 673 C CA . LEU A 1 87 ? -6.348 3.347 15.393 1.00 79.56 87 LEU A CA 1
ATOM 674 C C . LEU A 1 87 ? -6.884 3.015 13.995 1.00 79.56 87 LEU A C 1
ATOM 676 O O . LEU A 1 87 ? -7.337 1.896 13.757 1.00 79.56 87 LEU A O 1
ATOM 680 N N . ASN A 1 88 ? -6.792 3.943 13.051 1.00 83.94 88 ASN A N 1
ATOM 681 C CA . ASN A 1 88 ? -7.099 3.671 11.646 1.00 83.94 88 ASN A CA 1
ATOM 682 C C . ASN A 1 88 ? -5.803 3.564 10.853 1.00 83.94 88 ASN A C 1
ATOM 684 O O . ASN A 1 88 ? -4.802 4.182 11.219 1.00 83.94 88 ASN A O 1
ATOM 688 N N . ILE A 1 89 ? -5.815 2.786 9.772 1.00 87.62 89 ILE A N 1
ATOM 689 C CA . ILE A 1 89 ? -4.629 2.590 8.940 1.00 87.62 89 ILE A CA 1
ATOM 690 C C . ILE A 1 89 ? -4.913 2.755 7.446 1.00 87.62 89 ILE A C 1
ATOM 692 O O . ILE A 1 89 ? -5.949 2.335 6.929 1.00 87.62 89 ILE A O 1
ATOM 696 N N . SER A 1 90 ? -3.939 3.342 6.760 1.00 88.31 90 SER A N 1
ATOM 697 C CA . SER A 1 90 ? -3.765 3.305 5.312 1.00 88.31 90 SER A CA 1
ATOM 698 C C . SER A 1 90 ? -2.886 2.111 4.942 1.00 88.31 90 SER A C 1
ATOM 700 O O . SER A 1 90 ? -1.874 1.857 5.596 1.00 88.31 90 SER A O 1
ATOM 702 N N . ILE A 1 91 ? -3.283 1.379 3.907 1.00 93.19 91 ILE A N 1
ATOM 703 C CA . ILE A 1 91 ? -2.595 0.226 3.330 1.00 93.19 91 ILE A CA 1
ATOM 704 C C . ILE A 1 91 ? -2.106 0.653 1.947 1.00 93.19 91 ILE A C 1
ATOM 706 O O . ILE A 1 91 ? -2.901 0.826 1.022 1.00 93.19 91 ILE A O 1
ATOM 710 N N . GLU A 1 92 ? -0.800 0.834 1.811 1.00 90.62 92 GLU A N 1
ATOM 711 C CA . GLU A 1 92 ? -0.181 1.474 0.652 1.00 90.62 92 GLU A CA 1
ATOM 712 C C . GLU A 1 92 ? 0.559 0.439 -0.192 1.00 90.62 92 GLU A C 1
ATOM 714 O O . GLU A 1 92 ? 1.513 -0.181 0.272 1.00 90.62 92 GLU A O 1
ATOM 719 N N . GLY A 1 93 ? 0.112 0.222 -1.428 1.00 90.81 93 GLY A N 1
ATOM 720 C CA . GLY A 1 93 ? 0.691 -0.752 -2.351 1.00 90.81 93 GLY A CA 1
ATOM 721 C C . GLY A 1 93 ? 1.705 -0.145 -3.317 1.00 90.81 93 GLY A C 1
ATOM 722 O O . GLY A 1 93 ? 1.404 0.833 -4.011 1.00 90.81 93 GLY A O 1
ATOM 723 N N . HIS A 1 94 ? 2.874 -0.782 -3.412 1.00 91.00 94 HIS A N 1
ATOM 724 C CA . HIS A 1 94 ? 4.002 -0.362 -4.245 1.00 91.00 94 HIS A CA 1
ATOM 725 C C . HIS A 1 94 ? 4.463 -1.477 -5.200 1.00 91.00 94 HIS A C 1
ATOM 727 O O . HIS A 1 94 ? 4.312 -2.678 -4.931 1.00 91.00 94 HIS A O 1
ATOM 733 N N . CYS A 1 95 ? 5.042 -1.066 -6.328 1.00 87.88 95 CYS A N 1
ATOM 734 C CA . CYS A 1 95 ? 5.599 -1.934 -7.361 1.00 87.88 95 CYS A CA 1
ATOM 735 C C . CYS A 1 95 ? 7.017 -1.501 -7.764 1.00 87.88 95 CYS A C 1
ATOM 737 O O . CYS A 1 95 ? 7.464 -0.406 -7.426 1.00 87.88 95 CYS A O 1
ATOM 739 N N . ASP A 1 96 ? 7.718 -2.388 -8.474 1.00 88.12 96 ASP A N 1
ATOM 740 C CA . ASP A 1 96 ? 8.973 -2.066 -9.163 1.00 88.12 96 ASP A CA 1
ATOM 741 C C . ASP A 1 96 ? 8.703 -1.500 -10.567 1.00 88.12 96 ASP A C 1
ATOM 743 O O . ASP A 1 96 ? 7.567 -1.528 -11.041 1.00 88.12 96 ASP A O 1
ATOM 747 N N . SER A 1 97 ? 9.738 -0.986 -11.233 1.00 85.62 97 SER A N 1
ATOM 748 C CA . SER A 1 97 ? 9.597 -0.221 -12.481 1.00 85.62 97 SER A CA 1
ATOM 749 C C . SER A 1 97 ? 9.532 -1.047 -13.775 1.00 85.62 97 SER A C 1
ATOM 751 O O . SER A 1 97 ? 9.847 -0.539 -14.848 1.00 85.62 97 SER A O 1
ATOM 753 N N . ARG A 1 98 ? 9.209 -2.349 -13.713 1.00 80.19 98 ARG A N 1
ATOM 754 C CA . ARG A 1 98 ? 9.256 -3.226 -14.908 1.00 80.19 98 ARG A CA 1
ATOM 755 C C . ARG A 1 98 ? 8.069 -3.082 -15.846 1.00 80.19 98 ARG A C 1
ATOM 757 O O . ARG A 1 98 ? 8.169 -3.439 -17.018 1.00 80.19 98 ARG A O 1
ATOM 764 N N . ASN A 1 99 ? 6.938 -2.633 -15.322 1.00 80.56 99 ASN A N 1
ATOM 765 C CA . ASN A 1 99 ? 5.682 -2.553 -16.053 1.00 80.56 99 ASN A CA 1
ATOM 766 C C . ASN A 1 99 ? 5.309 -1.096 -16.336 1.00 80.56 99 ASN A C 1
ATOM 768 O O . ASN A 1 99 ? 5.944 -0.171 -15.850 1.00 80.56 99 ASN A O 1
ATOM 772 N N . THR A 1 100 ? 4.254 -0.884 -17.125 1.00 80.50 100 THR A N 1
ATOM 773 C CA . THR A 1 100 ? 3.710 0.466 -17.326 1.00 80.50 100 THR A CA 1
ATOM 774 C C . THR A 1 100 ? 3.128 1.013 -16.022 1.00 80.50 100 THR A C 1
ATOM 776 O O . THR A 1 100 ? 2.593 0.244 -15.217 1.00 80.50 100 THR A O 1
ATOM 779 N N . ASP A 1 101 ? 3.154 2.335 -15.836 1.00 77.19 101 ASP A N 1
ATOM 780 C CA . ASP A 1 101 ? 2.634 2.985 -14.625 1.00 77.19 101 ASP A CA 1
ATOM 781 C C . ASP A 1 101 ? 1.180 2.569 -14.333 1.00 77.19 101 ASP A C 1
ATOM 783 O O . ASP A 1 101 ? 0.872 2.156 -13.217 1.00 77.19 101 ASP A O 1
ATOM 787 N N . GLU A 1 102 ? 0.294 2.512 -15.340 1.00 78.88 102 GLU A N 1
ATOM 788 C CA . GLU A 1 102 ? -1.101 2.097 -15.103 1.00 78.88 102 GLU A CA 1
ATOM 789 C C . GLU A 1 102 ? -1.218 0.635 -14.660 1.00 78.88 102 GLU A C 1
ATOM 791 O O . GLU A 1 102 ? -2.096 0.290 -13.866 1.00 78.88 102 GLU A O 1
ATOM 796 N N . TYR A 1 103 ? -0.347 -0.240 -15.171 1.00 80.38 103 TYR A N 1
ATOM 797 C CA . TYR A 1 103 ? -0.300 -1.628 -14.729 1.00 80.38 103 TYR A CA 1
ATOM 798 C C . TYR A 1 103 ? 0.173 -1.702 -13.277 1.00 80.38 103 TYR A C 1
ATOM 800 O O . TYR A 1 103 ? -0.433 -2.403 -12.469 1.00 80.38 103 TYR A O 1
ATOM 808 N N . ASN A 1 104 ? 1.212 -0.942 -12.932 1.00 86.25 104 ASN A N 1
ATOM 809 C CA . ASN A 1 104 ? 1.778 -0.891 -11.591 1.00 86.25 104 ASN A CA 1
ATOM 810 C C . ASN A 1 104 ? 0.815 -0.291 -10.559 1.00 86.25 104 ASN A C 1
ATOM 812 O O . ASN A 1 104 ? 0.783 -0.768 -9.423 1.00 86.25 104 ASN A O 1
ATOM 816 N N . ILE A 1 105 ? -0.020 0.675 -10.945 1.00 84.19 105 ILE A N 1
ATOM 817 C CA . ILE A 1 105 ? -1.117 1.182 -10.108 1.00 84.19 105 ILE A CA 1
ATOM 818 C C . ILE A 1 105 ? -2.148 0.079 -9.838 1.00 84.19 105 ILE A C 1
ATOM 820 O O . ILE A 1 105 ? -2.551 -0.130 -8.696 1.00 84.19 105 ILE A O 1
ATOM 824 N N . VAL A 1 106 ? -2.552 -0.685 -10.857 1.00 85.38 106 VAL A N 1
ATOM 825 C CA . VAL A 1 106 ? -3.498 -1.799 -10.664 1.00 85.38 106 VAL A CA 1
ATOM 826 C C . VAL A 1 106 ? -2.883 -2.912 -9.811 1.00 85.38 106 VAL A C 1
ATOM 828 O O . VAL A 1 106 ? -3.526 -3.404 -8.888 1.00 85.38 106 VAL A O 1
ATOM 831 N N . LEU A 1 107 ? -1.639 -3.309 -10.087 1.00 86.75 107 LEU A N 1
ATOM 832 C CA . LEU A 1 107 ? -0.951 -4.359 -9.336 1.00 86.75 107 LEU A CA 1
ATOM 833 C C . LEU A 1 107 ? -0.725 -3.946 -7.877 1.00 86.75 107 LEU A C 1
ATOM 835 O O . LEU A 1 107 ? -0.953 -4.741 -6.965 1.00 86.75 107 LEU A O 1
ATOM 839 N N . GLY A 1 108 ? -0.316 -2.698 -7.645 1.00 88.62 108 GLY A N 1
ATOM 840 C CA . GLY A 1 108 ? -0.159 -2.155 -6.303 1.00 88.62 108 GLY A CA 1
ATOM 841 C C . GLY A 1 108 ? -1.493 -2.117 -5.555 1.00 88.62 108 GLY A C 1
ATOM 842 O O . GLY A 1 108 ? -1.538 -2.514 -4.393 1.00 88.62 108 GLY A O 1
ATOM 843 N N . GLN A 1 109 ? -2.584 -1.736 -6.226 1.00 87.62 109 GLN A N 1
ATOM 844 C CA . GLN A 1 109 ? -3.924 -1.775 -5.640 1.00 87.62 109 GLN A CA 1
ATOM 845 C C . GLN A 1 109 ? -4.326 -3.205 -5.264 1.00 87.62 109 GLN A C 1
ATOM 847 O O . GLN A 1 109 ? -4.754 -3.435 -4.140 1.00 87.62 109 GLN A O 1
ATOM 852 N N . ASN A 1 110 ? -4.097 -4.185 -6.142 1.00 87.62 110 ASN A N 1
ATOM 853 C CA . ASN A 1 110 ? -4.399 -5.591 -5.856 1.00 87.62 110 ASN A CA 1
ATOM 854 C C . ASN A 1 110 ? -3.615 -6.123 -4.642 1.00 87.62 110 ASN A C 1
ATOM 856 O O . ASN A 1 110 ? -4.147 -6.891 -3.842 1.00 87.62 110 ASN A O 1
ATOM 860 N N . ARG A 1 111 ? -2.354 -5.703 -4.470 1.00 92.69 111 ARG A N 1
ATOM 861 C CA . ARG A 1 111 ? -1.540 -6.048 -3.290 1.00 92.69 111 ARG A CA 1
ATOM 862 C C . ARG A 1 111 ? -2.096 -5.434 -2.009 1.00 92.69 111 ARG A C 1
ATOM 864 O O . ARG A 1 111 ? -2.198 -6.128 -0.995 1.00 92.69 111 ARG A O 1
ATOM 871 N N . ALA A 1 112 ? -2.471 -4.156 -2.056 1.00 92.56 112 ALA A N 1
ATOM 872 C CA . ALA A 1 112 ? -3.109 -3.479 -0.932 1.00 92.56 112 ALA A CA 1
ATOM 873 C C . ALA A 1 112 ? -4.451 -4.143 -0.579 1.00 92.56 112 ALA A C 1
ATOM 875 O O . ALA A 1 112 ? -4.713 -4.429 0.589 1.00 92.56 112 ALA A O 1
ATOM 876 N N . ASP A 1 113 ? -5.254 -4.491 -1.584 1.00 90.12 113 ASP A N 1
ATOM 877 C CA . ASP A 1 113 ? -6.537 -5.172 -1.414 1.00 90.12 113 ASP A CA 1
ATOM 878 C C . ASP A 1 113 ? -6.369 -6.589 -0.845 1.00 90.12 113 ASP A C 1
ATOM 880 O O . ASP A 1 113 ? -7.181 -7.031 -0.031 1.00 90.12 113 ASP A O 1
ATOM 884 N N . ALA A 1 114 ? -5.308 -7.317 -1.207 1.00 91.94 114 ALA A N 1
ATOM 885 C CA . ALA A 1 114 ? -5.008 -8.623 -0.618 1.00 91.94 114 ALA A CA 1
ATOM 886 C C . ALA A 1 114 ? -4.765 -8.515 0.899 1.00 91.94 114 ALA A C 1
ATOM 888 O O . ALA A 1 114 ? -5.344 -9.279 1.678 1.00 91.94 114 ALA A O 1
ATOM 889 N N . ALA A 1 115 ? -3.968 -7.531 1.327 1.00 94.06 115 ALA A N 1
ATOM 890 C CA . ALA A 1 115 ? -3.730 -7.242 2.740 1.00 94.06 115 ALA A CA 1
ATOM 891 C C . ALA A 1 115 ? -5.002 -6.755 3.456 1.00 94.06 115 ALA A C 1
ATOM 893 O O . ALA A 1 115 ? -5.332 -7.248 4.535 1.00 94.06 115 ALA A O 1
ATOM 894 N N . TYR A 1 116 ? -5.756 -5.847 2.830 1.00 93.31 116 TYR A N 1
ATOM 895 C CA . TYR A 1 116 ? -7.045 -5.355 3.321 1.00 93.31 116 TYR A CA 1
ATOM 896 C C . TYR A 1 116 ? -8.026 -6.499 3.582 1.00 93.31 116 TYR A C 1
ATOM 898 O O . TYR A 1 116 ? -8.580 -6.625 4.674 1.00 93.31 116 TYR A O 1
ATOM 906 N N . ASN A 1 117 ? -8.207 -7.377 2.593 1.00 91.88 117 ASN A N 1
ATOM 907 C CA . ASN A 1 117 ? -9.125 -8.505 2.683 1.00 91.88 117 ASN A CA 1
ATOM 908 C C . ASN A 1 117 ? -8.709 -9.483 3.778 1.00 91.88 117 ASN A C 1
ATOM 910 O O . ASN A 1 117 ? -9.571 -10.052 4.449 1.00 91.88 117 ASN A O 1
ATOM 914 N N . TYR A 1 118 ? -7.404 -9.668 3.979 1.00 94.44 118 TYR A N 1
ATOM 915 C CA . TYR A 1 118 ? -6.896 -10.467 5.083 1.00 94.44 118 TYR A CA 1
ATOM 916 C C . TYR A 1 118 ? -7.243 -9.840 6.439 1.00 94.44 118 TYR A C 1
ATOM 918 O O . TYR A 1 118 ? -7.846 -10.504 7.277 1.00 94.44 118 TYR A O 1
ATOM 926 N N . LEU A 1 119 ? -6.936 -8.555 6.649 1.00 92.94 119 LEU A N 1
ATOM 927 C CA . LEU A 1 119 ? -7.227 -7.857 7.909 1.00 92.94 119 LEU A CA 1
ATOM 928 C C . LEU A 1 119 ? -8.727 -7.822 8.218 1.00 92.94 119 LEU A C 1
ATOM 930 O O . LEU A 1 119 ? -9.131 -8.046 9.362 1.00 92.94 119 LEU A O 1
ATOM 934 N N . LYS A 1 120 ? -9.553 -7.630 7.188 1.00 93.50 120 LYS A N 1
ATOM 935 C CA . LYS A 1 120 ? -11.006 -7.731 7.294 1.00 93.50 120 LYS A CA 1
ATOM 936 C C . LYS A 1 120 ? -11.455 -9.116 7.755 1.00 93.50 120 LYS A C 1
ATOM 938 O O . LYS A 1 120 ? -12.219 -9.222 8.710 1.00 93.50 120 LYS A O 1
ATOM 943 N N . LYS A 1 121 ? -10.975 -10.183 7.104 1.00 92.62 121 LYS A N 1
ATOM 944 C CA . LYS A 1 121 ? -11.286 -11.573 7.494 1.00 92.62 121 LYS A CA 1
ATOM 945 C C . LYS A 1 121 ? -10.823 -11.882 8.916 1.00 92.62 121 LYS A C 1
ATOM 947 O O . LYS A 1 121 ? -11.490 -12.625 9.626 1.00 92.62 121 LYS A O 1
ATOM 952 N N . SER A 1 122 ? -9.732 -11.259 9.348 1.00 91.50 122 SER A N 1
ATOM 953 C CA . SER A 1 122 ? -9.234 -11.333 10.719 1.00 91.50 122 SER A CA 1
ATOM 954 C C . SER A 1 122 ? -10.074 -10.534 11.723 1.00 91.50 122 SER A C 1
ATOM 956 O O . SER A 1 122 ? -9.769 -10.577 12.911 1.00 91.50 122 SER A O 1
ATOM 958 N N . GLY A 1 123 ? -11.134 -9.837 11.301 1.00 89.81 123 GLY A N 1
ATOM 959 C CA . GLY A 1 123 ? -12.094 -9.155 12.174 1.00 89.81 123 GLY A CA 1
ATOM 960 C C . GLY A 1 123 ? -11.820 -7.668 12.405 1.00 89.81 123 GLY A C 1
ATOM 961 O O . GLY A 1 123 ? -12.352 -7.102 13.357 1.00 89.81 123 GLY A O 1
ATOM 962 N N . VAL A 1 124 ? -10.987 -7.024 11.582 1.00 90.38 124 VAL A N 1
ATOM 963 C CA . VAL A 1 124 ? -10.827 -5.561 11.608 1.00 90.38 124 VAL A CA 1
ATOM 964 C C . VAL A 1 124 ? -11.961 -4.910 10.812 1.00 90.38 124 VAL A C 1
ATOM 966 O O . VAL A 1 124 ? -12.260 -5.327 9.695 1.00 90.38 124 VAL A O 1
ATOM 969 N N . ALA A 1 125 ? -12.595 -3.883 11.381 1.00 88.12 125 ALA A N 1
ATOM 970 C CA . ALA A 1 125 ? -13.694 -3.176 10.731 1.00 88.12 125 ALA A CA 1
ATOM 971 C C . ALA A 1 125 ? -13.235 -2.437 9.461 1.00 88.12 125 ALA A C 1
ATOM 973 O O . ALA A 1 125 ? -12.226 -1.732 9.476 1.00 88.12 125 ALA A O 1
ATOM 974 N N . GLU A 1 126 ? -14.021 -2.538 8.386 1.00 89.06 126 GLU A N 1
ATOM 975 C CA . GLU A 1 126 ? -13.731 -1.905 7.089 1.00 89.06 126 GLU A CA 1
ATOM 976 C C . GLU A 1 126 ? -13.547 -0.387 7.196 1.00 89.06 126 GLU A C 1
ATOM 978 O O . GLU A 1 126 ? -12.690 0.183 6.533 1.00 89.06 126 GLU A O 1
ATOM 983 N N . THR A 1 127 ? -14.296 0.266 8.087 1.00 87.62 127 THR A N 1
ATOM 984 C CA . THR A 1 127 ? -14.250 1.720 8.318 1.00 87.62 127 THR A CA 1
ATOM 985 C C . THR A 1 127 ? -12.940 2.216 8.936 1.00 87.62 127 THR A C 1
ATOM 987 O O . THR A 1 127 ? -12.778 3.425 9.124 1.00 87.62 127 THR A O 1
ATOM 990 N N . ARG A 1 128 ? -12.031 1.303 9.300 1.00 86.81 128 ARG A N 1
ATOM 991 C CA . ARG A 1 128 ? -10.708 1.587 9.874 1.00 86.81 128 ARG A CA 1
ATOM 992 C C . ARG A 1 128 ? -9.566 1.342 8.889 1.00 86.81 128 ARG A C 1
ATOM 994 O O . ARG A 1 128 ? -8.412 1.587 9.235 1.00 86.81 128 ARG A O 1
ATOM 1001 N N . LEU A 1 129 ? -9.880 0.827 7.703 1.00 90.12 129 LEU A N 1
ATOM 1002 C CA . LEU A 1 129 ? -8.920 0.402 6.699 1.00 90.12 129 LEU A CA 1
ATOM 1003 C C . LEU A 1 129 ? -9.151 1.190 5.407 1.00 90.12 129 LEU A C 1
ATOM 1005 O O . LEU A 1 129 ? -10.238 1.143 4.836 1.00 90.12 129 LEU A O 1
ATOM 1009 N N . THR A 1 130 ? -8.110 1.846 4.912 1.00 88.50 130 THR A N 1
ATOM 1010 C CA . THR A 1 130 ? -8.116 2.512 3.602 1.00 88.50 130 THR A CA 1
ATOM 1011 C C . THR A 1 130 ? -7.013 1.913 2.744 1.00 88.50 130 THR A C 1
ATOM 1013 O O . THR A 1 130 ? -5.920 1.686 3.250 1.00 88.50 130 THR A O 1
ATOM 1016 N N . THR A 1 131 ? -7.263 1.651 1.460 1.00 89.19 131 THR A N 1
ATOM 1017 C CA . THR A 1 131 ? -6.229 1.195 0.518 1.00 89.19 131 THR A CA 1
ATOM 1018 C C . THR A 1 131 ? -5.839 2.314 -0.438 1.00 89.19 131 THR A C 1
ATOM 1020 O O . THR A 1 131 ? -6.682 3.093 -0.880 1.00 89.19 131 THR A O 1
ATOM 1023 N N . VAL A 1 132 ? -4.549 2.401 -0.753 1.00 85.31 132 VAL A N 1
ATOM 1024 C CA . VAL A 1 132 ? -3.989 3.345 -1.726 1.00 85.31 132 VAL A CA 1
ATOM 1025 C C . VAL A 1 132 ? -2.927 2.621 -2.545 1.00 85.31 132 VAL A C 1
ATOM 1027 O O . VAL A 1 132 ? -2.152 1.835 -2.002 1.00 85.31 132 VAL A O 1
ATOM 1030 N N . SER A 1 133 ? -2.842 2.902 -3.844 1.00 85.88 133 SER A N 1
ATOM 1031 C CA . SER A 1 133 ? -1.724 2.446 -4.669 1.00 85.88 133 SER A CA 1
ATOM 1032 C C . SER A 1 133 ? -0.879 3.605 -5.170 1.00 85.88 133 SER A C 1
ATOM 1034 O O . SER A 1 133 ? -1.397 4.577 -5.716 1.00 85.88 133 SER A O 1
ATOM 1036 N N . TYR A 1 134 ? 0.437 3.459 -5.031 1.00 83.25 134 TYR A N 1
ATOM 1037 C CA . TYR A 1 134 ? 1.420 4.382 -5.593 1.00 83.25 134 TYR A CA 1
ATOM 1038 C C . TYR A 1 134 ? 2.135 3.822 -6.824 1.00 83.25 134 TYR A C 1
ATOM 1040 O O . TYR A 1 134 ? 2.948 4.529 -7.417 1.00 83.25 134 TYR A O 1
ATOM 1048 N N . GLY A 1 135 ? 1.870 2.568 -7.204 1.00 88.62 135 GLY A N 1
ATOM 1049 C CA . GLY A 1 135 ? 2.603 1.902 -8.277 1.00 88.62 135 GLY A CA 1
ATOM 1050 C C . GLY A 1 135 ? 4.114 1.985 -8.047 1.00 88.62 135 GLY A C 1
ATOM 1051 O O . GLY A 1 135 ? 4.600 1.683 -6.956 1.00 88.62 135 GLY A O 1
ATOM 1052 N N . GLU A 1 136 ? 4.851 2.428 -9.060 1.00 84.88 136 GLU A N 1
ATOM 1053 C CA . GLU A 1 136 ? 6.309 2.615 -9.009 1.00 84.88 136 GLU A CA 1
ATOM 1054 C C . GLU A 1 136 ? 6.752 4.003 -8.511 1.00 84.88 136 GLU A C 1
ATOM 1056 O O . GLU A 1 136 ? 7.942 4.253 -8.343 1.00 84.88 136 GLU A O 1
ATOM 1061 N N . ARG A 1 137 ? 5.810 4.913 -8.226 1.00 83.25 137 ARG A N 1
ATOM 1062 C CA . ARG A 1 137 ? 6.085 6.344 -7.978 1.00 83.25 137 ARG A CA 1
ATOM 1063 C C . ARG A 1 137 ? 6.753 6.637 -6.632 1.00 83.25 137 ARG A C 1
ATOM 1065 O O . ARG A 1 137 ? 7.213 7.751 -6.401 1.00 83.25 137 ARG A O 1
ATOM 1072 N N . ARG A 1 138 ? 6.765 5.664 -5.715 1.00 85.50 138 ARG A N 1
ATOM 1073 C CA . ARG A 1 138 ? 7.368 5.769 -4.372 1.00 85.50 138 ARG A CA 1
ATOM 1074 C C . ARG A 1 138 ? 8.265 4.558 -4.071 1.00 85.50 138 ARG A C 1
ATOM 1076 O O . ARG A 1 138 ? 7.879 3.697 -3.264 1.00 85.50 138 ARG A O 1
ATOM 1083 N N . PRO A 1 139 ? 9.430 4.453 -4.735 1.00 88.12 139 PRO A N 1
ATOM 1084 C CA . PRO A 1 139 ? 10.363 3.357 -4.508 1.00 88.12 139 PRO A CA 1
ATOM 1085 C C . PRO A 1 139 ? 10.989 3.442 -3.105 1.00 88.12 139 PRO A C 1
ATOM 1087 O O . PRO A 1 139 ? 11.245 4.528 -2.592 1.00 88.12 139 PRO A O 1
ATOM 1090 N N . ALA A 1 140 ? 11.208 2.289 -2.474 1.00 85.31 140 ALA A N 1
ATOM 1091 C CA . ALA A 1 140 ? 11.998 2.163 -1.246 1.00 85.31 140 ALA A CA 1
ATOM 1092 C C . ALA A 1 140 ? 13.503 2.040 -1.528 1.00 85.31 140 ALA A C 1
ATOM 1094 O O . ALA A 1 140 ? 14.305 2.404 -0.675 1.00 85.31 140 ALA A O 1
ATOM 1095 N N . ALA A 1 141 ? 13.869 1.521 -2.699 1.00 88.25 141 ALA A N 1
ATOM 1096 C CA . ALA A 1 141 ? 15.237 1.406 -3.188 1.00 88.25 141 ALA A CA 1
ATOM 1097 C C . ALA A 1 141 ? 15.281 1.712 -4.693 1.00 88.25 141 ALA A C 1
ATOM 1099 O O . ALA A 1 141 ? 14.249 1.705 -5.366 1.00 88.25 141 ALA A O 1
ATOM 1100 N N . THR A 1 142 ? 16.461 1.990 -5.236 1.00 88.25 142 THR A N 1
ATOM 1101 C CA . THR A 1 142 ? 16.652 2.213 -6.676 1.00 88.25 142 THR A CA 1
ATOM 1102 C C . THR A 1 142 ? 16.187 0.997 -7.491 1.00 88.25 142 THR A C 1
ATOM 1104 O O . THR A 1 142 ? 16.228 -0.131 -7.024 1.00 88.25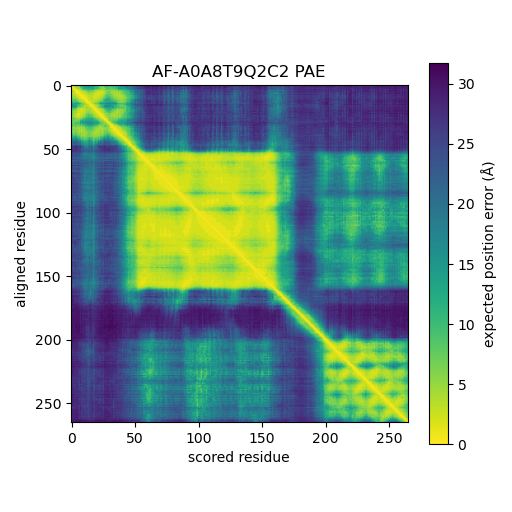 142 THR A O 1
ATOM 1107 N N . ASN A 1 143 ? 15.678 1.187 -8.711 1.00 87.94 143 ASN A N 1
ATOM 1108 C CA . ASN A 1 143 ? 15.267 0.060 -9.570 1.00 87.94 143 ASN A CA 1
ATOM 1109 C C . ASN A 1 143 ? 16.425 -0.403 -10.475 1.00 87.94 143 ASN A C 1
ATOM 1111 O O . ASN A 1 143 ? 16.247 -0.586 -11.675 1.00 87.94 143 ASN A O 1
ATOM 1115 N N . ASP A 1 144 ? 17.622 -0.517 -9.906 1.00 89.62 144 ASP A N 1
ATOM 1116 C CA . ASP A 1 144 ? 18.874 -0.835 -10.605 1.00 89.62 144 ASP A CA 1
ATOM 1117 C C . ASP A 1 144 ? 19.314 -2.299 -10.442 1.00 89.62 144 ASP A C 1
ATOM 1119 O O . ASP A 1 144 ? 20.122 -2.776 -11.235 1.00 89.62 144 ASP A O 1
ATOM 1123 N N . SER A 1 145 ? 18.776 -3.021 -9.452 1.00 88.75 145 SER A N 1
ATOM 1124 C CA . SER A 1 145 ? 19.089 -4.430 -9.207 1.00 88.75 145 SER A CA 1
ATOM 1125 C C . SER A 1 145 ? 17.844 -5.254 -8.841 1.00 88.75 145 SER A C 1
ATOM 1127 O O . SER A 1 145 ? 16.902 -4.719 -8.239 1.00 88.75 145 SER A O 1
ATOM 1129 N N . PRO A 1 146 ? 17.822 -6.569 -9.139 1.00 86.56 146 PRO A N 1
ATOM 1130 C CA . PRO A 1 146 ? 16.727 -7.459 -8.743 1.00 86.56 146 PRO A CA 1
ATOM 1131 C C . PRO A 1 146 ? 16.429 -7.439 -7.235 1.00 86.56 146 PRO A C 1
ATOM 1133 O O . PRO A 1 146 ? 15.261 -7.501 -6.828 1.00 86.56 146 PRO A O 1
ATOM 1136 N N . GLU A 1 147 ? 17.469 -7.309 -6.407 1.00 88.31 147 GLU A N 1
ATOM 1137 C CA . GLU A 1 147 ? 17.379 -7.213 -4.94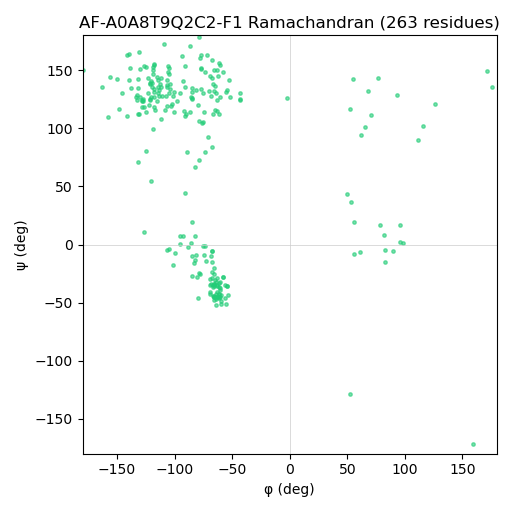9 1.00 88.31 147 GLU A CA 1
ATOM 1138 C C . GLU A 1 147 ? 16.674 -5.923 -4.525 1.00 88.31 147 GLU A C 1
ATOM 1140 O O . GLU A 1 147 ? 15.721 -5.966 -3.742 1.00 88.31 147 GLU A O 1
ATOM 1145 N N . ASN A 1 148 ? 17.070 -4.778 -5.086 1.00 90.81 148 ASN A N 1
ATOM 1146 C CA . ASN A 1 148 ? 16.440 -3.500 -4.763 1.00 90.81 148 ASN A CA 1
ATOM 1147 C C . ASN A 1 148 ? 14.988 -3.442 -5.259 1.00 90.81 148 ASN A C 1
ATOM 1149 O O . ASN A 1 148 ? 14.087 -2.969 -4.560 1.00 90.81 148 ASN A O 1
ATOM 1153 N N . MET A 1 149 ? 14.712 -4.031 -6.421 1.00 87.94 149 MET A N 1
ATOM 1154 C CA . MET A 1 149 ? 13.352 -4.153 -6.941 1.00 87.94 149 MET A CA 1
ATOM 1155 C C . MET A 1 149 ? 12.468 -5.024 -6.036 1.00 87.94 149 MET A C 1
ATOM 1157 O O . MET A 1 149 ? 11.274 -4.751 -5.902 1.00 87.94 149 MET A O 1
ATOM 1161 N N . GLN A 1 150 ? 13.023 -6.040 -5.362 1.00 90.25 150 GLN A N 1
ATOM 1162 C CA . GLN A 1 150 ? 12.280 -6.825 -4.366 1.00 90.25 150 GLN A CA 1
ATOM 1163 C C . GLN A 1 150 ? 11.830 -5.977 -3.176 1.00 90.25 150 GLN A C 1
ATOM 1165 O O . GLN A 1 150 ? 10.717 -6.179 -2.683 1.00 90.25 150 GLN A O 1
ATOM 1170 N N . LEU A 1 151 ? 12.632 -4.995 -2.760 1.00 90.25 151 LEU A N 1
ATOM 1171 C CA . LEU A 1 151 ? 12.248 -4.046 -1.712 1.00 90.25 151 LEU A CA 1
ATOM 1172 C C . LEU A 1 151 ? 11.101 -3.129 -2.163 1.00 90.25 151 LEU A C 1
ATOM 1174 O O . LEU A 1 151 ? 10.287 -2.708 -1.342 1.00 90.25 151 LEU A O 1
ATOM 1178 N N . ASN A 1 152 ? 10.985 -2.857 -3.465 1.00 91.50 152 ASN A N 1
ATOM 1179 C CA . ASN A 1 152 ? 9.913 -2.035 -4.031 1.00 91.50 152 ASN A CA 1
ATOM 1180 C C . ASN A 1 152 ? 8.576 -2.782 -4.157 1.00 91.50 152 ASN A C 1
ATOM 1182 O O . ASN A 1 152 ? 7.518 -2.155 -4.083 1.00 91.50 152 ASN A O 1
ATOM 1186 N N . ARG A 1 153 ? 8.596 -4.117 -4.267 1.00 93.31 153 ARG A N 1
ATOM 1187 C CA . ARG A 1 153 ? 7.399 -4.977 -4.294 1.00 93.31 153 ARG A CA 1
ATOM 1188 C C . ARG A 1 153 ? 6.831 -5.197 -2.891 1.00 93.31 153 ARG A C 1
ATOM 1190 O O . ARG A 1 153 ? 6.954 -6.284 -2.320 1.00 93.31 153 ARG A O 1
ATOM 1197 N N . ARG A 1 154 ? 6.205 -4.161 -2.332 1.00 93.31 154 ARG A N 1
ATOM 1198 C CA . ARG A 1 154 ? 5.770 -4.149 -0.931 1.00 93.31 154 ARG A CA 1
ATOM 1199 C C . ARG A 1 154 ? 4.402 -3.522 -0.708 1.00 93.31 154 ARG A C 1
ATOM 1201 O O . ARG A 1 154 ? 3.903 -2.769 -1.542 1.00 93.31 154 ARG A O 1
ATOM 1208 N N . VAL A 1 155 ? 3.856 -3.790 0.473 1.00 95.12 155 VAL A N 1
ATOM 1209 C CA . VAL A 1 155 ? 2.786 -2.994 1.075 1.00 95.12 155 VAL A CA 1
ATOM 1210 C C . VAL A 1 155 ? 3.279 -2.397 2.391 1.00 95.12 155 VAL A C 1
ATOM 1212 O O . VAL A 1 155 ? 3.902 -3.092 3.200 1.00 95.12 155 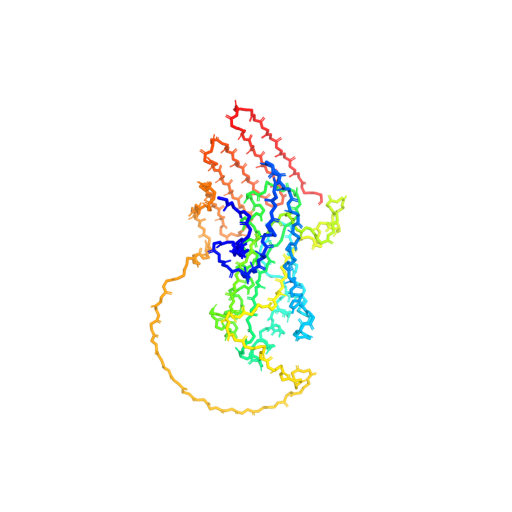VAL A O 1
ATOM 1215 N N . GLU A 1 156 ? 3.010 -1.108 2.582 1.00 91.88 156 GLU A N 1
ATOM 1216 C CA . GLU A 1 156 ? 3.252 -0.381 3.829 1.00 91.88 156 GLU A CA 1
ATOM 1217 C C . GLU A 1 156 ? 1.934 -0.109 4.560 1.00 91.88 156 GLU A C 1
ATOM 1219 O O . GLU A 1 156 ? 0.871 -0.015 3.946 1.00 91.88 156 GLU A O 1
ATOM 1224 N N . PHE A 1 157 ? 2.010 0.030 5.882 1.00 90.50 157 PHE A N 1
ATOM 1225 C CA . PHE A 1 157 ? 0.863 0.346 6.726 1.00 90.50 157 PHE A CA 1
ATOM 1226 C C . PHE A 1 157 ? 1.159 1.632 7.480 1.00 90.50 157 PHE A C 1
ATOM 1228 O O . PHE A 1 157 ? 2.171 1.715 8.180 1.00 90.50 157 PHE A O 1
ATOM 1235 N N . ARG A 1 158 ? 0.290 2.634 7.348 1.00 85.75 158 ARG A N 1
ATOM 1236 C CA . ARG A 1 158 ? 0.463 3.926 8.020 1.00 85.75 158 ARG A CA 1
ATOM 1237 C C . ARG A 1 158 ? -0.739 4.263 8.888 1.00 85.75 158 ARG A C 1
ATOM 1239 O O . ARG A 1 158 ? -1.859 4.196 8.390 1.00 85.75 158 ARG A O 1
ATOM 1246 N N . PRO A 1 159 ? -0.538 4.651 10.157 1.00 83.81 159 PRO A N 1
ATOM 1247 C CA . PRO A 1 159 ? -1.593 5.242 10.966 1.00 83.81 159 PRO A CA 1
ATOM 1248 C C . PRO A 1 159 ? -2.187 6.471 10.271 1.00 83.81 159 PRO A C 1
ATOM 1250 O O . PRO A 1 159 ? -1.446 7.357 9.839 1.00 83.81 159 PRO A O 1
ATOM 1253 N N . ILE A 1 160 ? -3.512 6.540 10.191 1.00 77.75 160 ILE A N 1
ATOM 1254 C CA . ILE A 1 160 ? -4.235 7.724 9.722 1.00 77.75 160 ILE A CA 1
ATOM 1255 C C . ILE A 1 160 ? -5.171 8.225 10.816 1.00 77.75 160 ILE A C 1
ATOM 1257 O O . ILE A 1 160 ? -5.804 7.442 11.527 1.00 77.75 160 ILE A O 1
ATOM 1261 N N . LEU A 1 161 ? -5.262 9.545 10.941 1.00 64.31 161 LEU A N 1
ATOM 1262 C CA . LEU A 1 161 ? -6.202 10.200 11.842 1.00 64.31 161 LEU A CA 1
ATOM 1263 C C . LEU A 1 161 ? -7.543 10.346 11.130 1.00 64.31 161 LEU A C 1
ATOM 1265 O O . LEU A 1 161 ? -7.586 10.752 9.967 1.00 64.31 161 LEU A O 1
ATOM 1269 N N . LYS A 1 162 ? -8.641 10.025 11.820 1.00 54.19 162 LYS A N 1
ATOM 1270 C CA . LYS A 1 162 ? -9.948 10.531 11.402 1.00 54.19 162 LYS A CA 1
ATOM 1271 C C . LYS A 1 162 ? -10.037 11.988 11.835 1.00 54.19 162 LYS A C 1
ATOM 1273 O O . LYS A 1 162 ? -9.635 12.351 12.935 1.00 54.19 162 LYS A O 1
ATOM 1278 N N . GLU A 1 163 ? -10.493 12.823 10.917 1.00 45.25 163 GLU A N 1
ATOM 1279 C CA . GLU A 1 163 ? -10.651 14.254 11.134 1.00 45.25 163 GLU A CA 1
ATOM 1280 C C . GLU A 1 163 ? -11.514 14.539 12.373 1.00 45.25 163 GLU A C 1
ATOM 1282 O O . GLU A 1 163 ? -12.568 13.932 12.545 1.00 45.25 163 GLU A O 1
ATOM 1287 N N . GLY A 1 164 ? -11.058 15.452 13.236 1.00 44.72 164 GLY A N 1
ATOM 1288 C CA . GLY A 1 164 ? -11.779 15.861 14.447 1.00 44.72 164 GLY A CA 1
ATOM 1289 C C . GLY A 1 164 ? -11.603 14.953 15.672 1.00 44.72 164 GLY A C 1
ATOM 1290 O O . GLY A 1 164 ? -12.063 15.326 16.748 1.00 44.72 164 GLY A O 1
ATOM 1291 N N . GLU A 1 165 ? -10.913 13.814 15.560 1.00 44.28 165 GLU A N 1
ATOM 1292 C CA . GLU A 1 165 ? -10.612 12.942 16.702 1.00 44.28 165 GLU A CA 1
ATOM 1293 C C . GLU A 1 165 ? -9.163 13.144 17.174 1.00 44.28 165 GLU A C 1
ATOM 1295 O O . GLU A 1 165 ? -8.211 13.080 16.391 1.00 44.28 165 GLU A O 1
ATOM 1300 N N . ALA A 1 166 ? -8.985 13.399 18.474 1.00 43.53 166 ALA A N 1
ATOM 1301 C CA . ALA A 1 166 ? -7.667 13.387 19.099 1.00 43.53 166 ALA A CA 1
ATOM 1302 C C . ALA A 1 166 ? -7.056 11.978 19.014 1.00 43.53 166 ALA A C 1
ATOM 1304 O O . ALA A 1 166 ? -7.780 10.980 19.017 1.00 43.53 166 ALA A O 1
ATOM 1305 N N . MET A 1 167 ? -5.721 11.906 18.959 1.00 42.75 167 MET A N 1
ATOM 1306 C CA . MET A 1 167 ? -4.964 10.649 18.981 1.00 42.75 167 MET A CA 1
ATOM 1307 C C . MET A 1 167 ? -5.547 9.687 20.032 1.00 42.75 167 MET A C 1
ATOM 1309 O O . MET A 1 167 ? -5.619 10.069 21.204 1.00 42.75 167 MET A O 1
ATOM 1313 N N . PRO A 1 168 ? -5.929 8.448 19.674 1.00 48.62 168 PRO A N 1
ATOM 1314 C CA . PRO A 1 168 ? -6.239 7.456 20.689 1.00 48.62 168 PRO A CA 1
ATOM 1315 C C . PRO A 1 168 ? -4.976 7.237 21.526 1.00 48.62 168 PRO A C 1
ATOM 1317 O O . PRO A 1 168 ? -3.902 6.974 20.979 1.00 48.62 168 PRO A O 1
ATOM 1320 N N . THR A 1 169 ? -5.092 7.366 22.848 1.00 46.53 169 THR A N 1
ATOM 1321 C CA . THR A 1 169 ? -4.016 6.979 23.758 1.00 46.53 169 THR A CA 1
ATOM 1322 C C . THR A 1 169 ? -3.779 5.489 23.564 1.00 46.53 169 THR A C 1
ATOM 1324 O O . THR A 1 169 ? -4.645 4.650 23.812 1.00 46.53 169 THR A O 1
ATOM 1327 N N . LEU A 1 170 ? -2.619 5.156 23.013 1.00 44.50 170 LEU A N 1
ATOM 1328 C CA . LEU A 1 170 ? -2.259 3.770 22.784 1.00 44.50 170 LEU A CA 1
ATOM 1329 C C . LEU A 1 170 ? -2.096 3.085 24.124 1.00 44.50 170 LEU A C 1
ATOM 1331 O O . LEU A 1 170 ? -1.417 3.602 25.010 1.00 44.50 170 LEU A O 1
ATOM 1335 N N . ASN A 1 171 ? -2.710 1.917 24.263 1.00 48.84 171 ASN A N 1
ATOM 1336 C CA . ASN A 1 171 ? -2.492 1.099 25.438 1.00 48.84 171 ASN A CA 1
ATOM 1337 C C . ASN A 1 171 ? -1.097 0.450 25.316 1.00 48.84 171 ASN A C 1
ATOM 1339 O O . ASN A 1 171 ? -0.907 -0.386 24.427 1.00 48.84 171 ASN A O 1
ATOM 1343 N N . PRO A 1 172 ? -0.114 0.788 26.176 1.00 44.81 172 PRO A N 1
ATOM 1344 C CA . PRO A 1 172 ? 1.238 0.233 26.085 1.00 44.81 172 PRO A CA 1
ATOM 1345 C C . PRO A 1 172 ? 1.301 -1.274 26.401 1.00 44.81 172 PRO A C 1
ATOM 1347 O O . PRO A 1 172 ? 2.348 -1.890 26.226 1.00 44.81 172 PRO A O 1
ATOM 1350 N N . ALA A 1 173 ? 0.198 -1.896 26.833 1.00 40.00 173 ALA A N 1
ATOM 1351 C CA . ALA A 1 173 ? 0.164 -3.293 27.261 1.00 40.00 173 ALA A CA 1
ATOM 1352 C C . ALA A 1 173 ? 0.241 -4.341 26.127 1.00 40.00 173 ALA A C 1
ATOM 1354 O O . ALA A 1 173 ? 0.403 -5.524 26.406 1.00 40.00 173 ALA A O 1
ATOM 1355 N N . ALA A 1 174 ? 0.149 -3.963 24.846 1.00 42.69 174 ALA A N 1
ATOM 1356 C CA . ALA A 1 174 ? 0.103 -4.944 23.750 1.00 42.69 174 ALA A CA 1
ATOM 1357 C C . ALA A 1 174 ? 1.477 -5.487 23.293 1.00 42.69 174 ALA A C 1
ATOM 1359 O O . ALA A 1 174 ? 1.539 -6.228 22.313 1.00 42.69 174 ALA A O 1
ATOM 1360 N N . SER A 1 175 ? 2.573 -5.166 23.993 1.00 40.06 175 SER A N 1
ATOM 1361 C CA . SER A 1 175 ? 3.879 -5.818 23.799 1.00 40.06 175 SER A CA 1
ATOM 1362 C C . SER A 1 175 ? 4.129 -7.011 24.737 1.00 40.06 175 SER A C 1
ATOM 1364 O O . SER A 1 175 ? 5.214 -7.589 24.697 1.00 40.06 175 SER A O 1
ATOM 1366 N N . GLY A 1 176 ? 3.144 -7.462 25.527 1.00 31.28 176 GLY A N 1
ATOM 1367 C CA . GLY A 1 176 ? 3.324 -8.646 26.370 1.00 31.28 176 GLY A CA 1
ATOM 1368 C C . GLY A 1 176 ? 2.040 -9.284 26.908 1.00 31.28 176 GLY A C 1
ATOM 1369 O O . GLY A 1 176 ? 1.177 -8.610 27.446 1.00 31.28 176 GLY A O 1
ATOM 1370 N N . ALA A 1 177 ? 2.009 -10.618 26.821 1.00 29.75 177 ALA A N 1
ATOM 1371 C CA . ALA A 1 177 ? 1.253 -11.572 27.644 1.00 29.75 177 ALA A CA 1
ATOM 1372 C C . ALA A 1 177 ? -0.293 -11.672 27.526 1.00 29.75 177 ALA A C 1
ATOM 1374 O O . ALA A 1 177 ? -1.065 -10.841 27.984 1.00 29.75 177 ALA A O 1
ATOM 1375 N N . SER A 1 178 ? -0.709 -12.828 26.989 1.00 31.06 178 SER A N 1
ATOM 1376 C CA . SER A 1 178 ? -1.828 -13.701 27.401 1.00 31.06 178 SER A CA 1
ATOM 1377 C C . SER A 1 178 ? -2.648 -13.303 28.647 1.00 31.06 178 SER A C 1
ATOM 1379 O O . SER A 1 178 ? -2.110 -13.308 29.750 1.00 31.06 178 SER A O 1
ATOM 1381 N N . SER A 1 179 ? -3.980 -13.199 28.516 1.00 29.03 179 SER A N 1
ATOM 1382 C CA . SER A 1 179 ? -4.948 -14.083 29.214 1.00 29.03 179 SER A CA 1
ATOM 1383 C C . SER A 1 179 ? -6.427 -13.698 28.976 1.00 29.03 179 SER A C 1
ATOM 1385 O O . SER A 1 179 ? -6.809 -12.538 29.019 1.00 29.03 179 SER A O 1
ATOM 1387 N N . THR A 1 180 ? -7.226 -14.738 28.711 1.00 24.31 180 THR A N 1
ATOM 1388 C CA . THR A 1 180 ? -8.576 -15.045 29.234 1.00 24.31 180 THR A CA 1
ATOM 1389 C C . THR A 1 180 ? -9.728 -14.019 29.168 1.00 24.31 180 THR A C 1
ATOM 1391 O O . THR A 1 180 ? -9.791 -13.085 29.952 1.00 24.31 180 THR A O 1
ATOM 1394 N N . GLY A 1 181 ? -10.780 -14.379 28.411 1.00 27.59 181 GLY A N 1
ATOM 1395 C CA . GLY A 1 181 ? -12.142 -14.437 28.978 1.00 27.59 181 GLY A CA 1
ATOM 1396 C C . GLY A 1 181 ? -13.241 -13.492 28.455 1.00 27.59 181 GLY A C 1
ATOM 1397 O O . GLY A 1 181 ? -13.387 -12.390 28.953 1.00 27.59 181 GLY A O 1
ATOM 1398 N N . SER A 1 182 ? -14.113 -14.055 27.602 1.00 25.17 182 SER A N 1
ATOM 1399 C CA . SER A 1 182 ? -15.598 -14.053 27.681 1.00 25.17 182 SER A CA 1
ATOM 1400 C C . SER A 1 182 ? -16.454 -12.777 27.491 1.00 25.17 182 SER A C 1
ATOM 1402 O O . SER A 1 182 ? -16.310 -11.793 28.203 1.00 25.17 182 SER A O 1
ATOM 1404 N N . GLY A 1 183 ? -17.497 -12.910 26.645 1.00 25.36 183 GLY A N 1
ATOM 1405 C CA . GLY A 1 183 ? -18.788 -12.196 26.752 1.00 25.36 183 GLY A CA 1
ATOM 1406 C C . GLY A 1 183 ? -19.066 -11.157 25.650 1.00 25.36 183 GLY A C 1
ATOM 1407 O O . GLY A 1 183 ? -18.588 -10.042 25.747 1.00 25.36 183 GLY A O 1
ATOM 1408 N N . THR A 1 184 ? -19.693 -11.476 24.508 1.00 23.56 184 THR A N 1
ATOM 1409 C CA . THR A 1 184 ? -21.144 -11.679 24.252 1.00 23.56 184 THR A CA 1
ATOM 1410 C C . THR A 1 184 ? -21.882 -10.409 23.769 1.00 23.56 184 THR A C 1
ATOM 1412 O O . THR A 1 184 ? -21.908 -9.408 24.473 1.00 23.56 184 THR A O 1
ATOM 1415 N N . ARG A 1 185 ? -22.610 -10.576 22.638 1.00 26.19 185 ARG A N 1
ATOM 1416 C CA . ARG A 1 185 ? -23.777 -9.815 22.099 1.00 26.19 185 ARG A CA 1
ATOM 1417 C C . ARG A 1 185 ? -23.537 -8.451 21.424 1.00 26.19 185 ARG A C 1
ATOM 1419 O O . ARG A 1 185 ? -22.750 -7.667 21.914 1.00 26.19 185 ARG A O 1
ATOM 1426 N N . THR A 1 186 ? -24.229 -8.013 20.361 1.00 23.86 186 THR A N 1
ATOM 1427 C CA . THR A 1 186 ? -25.119 -8.540 19.286 1.00 23.86 186 THR A CA 1
ATOM 1428 C C . THR A 1 186 ? -25.488 -7.318 18.420 1.00 23.86 186 THR A C 1
ATOM 1430 O O . THR A 1 186 ? -25.645 -6.255 19.007 1.00 23.86 186 THR A O 1
ATOM 1433 N N . SER A 1 187 ? -25.734 -7.518 17.107 1.00 26.19 187 SER A N 1
ATOM 1434 C CA . SER A 1 187 ? -26.668 -6.771 16.205 1.00 26.19 187 SER A CA 1
ATOM 1435 C C . SER A 1 187 ? -26.523 -5.237 16.082 1.00 26.19 187 SER A C 1
ATOM 1437 O O . SER A 1 187 ? -26.388 -4.546 17.071 1.00 26.19 187 SER A O 1
ATOM 1439 N N . SER A 1 188 ? -26.681 -4.543 14.958 1.00 25.69 188 SER A N 1
ATOM 1440 C CA . SER A 1 188 ? -27.180 -4.796 13.601 1.00 25.69 188 SER A CA 1
ATOM 1441 C C . SER A 1 188 ? -27.243 -3.420 12.916 1.00 25.69 188 SER A C 1
ATOM 1443 O O . SER A 1 188 ? -27.603 -2.454 13.584 1.00 25.69 188 SER A O 1
ATOM 1445 N N . GLY A 1 189 ? -27.054 -3.351 11.595 1.00 23.33 189 GLY A N 1
ATOM 1446 C CA . GLY A 1 189 ? -27.796 -2.387 10.768 1.00 23.33 189 GLY A CA 1
ATOM 1447 C C . GLY A 1 189 ? -26.986 -1.444 9.869 1.00 23.33 189 GLY A C 1
ATOM 1448 O O . GLY A 1 189 ? -26.230 -0.616 10.354 1.00 23.33 189 GLY A O 1
ATOM 1449 N N . ALA A 1 190 ? -27.286 -1.555 8.567 1.00 25.62 190 ALA A N 1
ATOM 1450 C CA . ALA A 1 190 ? -27.153 -0.582 7.469 1.00 25.62 190 ALA A CA 1
ATOM 1451 C C . ALA A 1 190 ? -25.727 -0.133 7.072 1.00 25.62 190 ALA A C 1
ATOM 1453 O O . ALA A 1 190 ? -25.079 0.643 7.756 1.00 25.62 190 ALA A O 1
ATOM 1454 N N . SER A 1 191 ? -25.139 -0.665 5.993 1.00 29.66 191 SER A N 1
ATOM 1455 C CA . SER A 1 191 ? -25.461 -0.423 4.568 1.00 29.66 191 SER A CA 1
ATOM 1456 C C . SER A 1 191 ? -25.263 1.035 4.140 1.00 29.66 191 SER A C 1
ATOM 1458 O O . SER A 1 191 ? -26.180 1.847 4.219 1.00 29.66 191 SER A O 1
ATOM 1460 N N . GLY A 1 192 ? -24.076 1.323 3.606 1.00 23.62 192 GLY A N 1
ATOM 1461 C CA . GLY A 1 192 ? -23.752 2.553 2.888 1.00 23.62 192 GLY A CA 1
ATOM 1462 C C . GLY A 1 192 ? -22.554 2.308 1.973 1.00 23.62 192 GLY A C 1
ATOM 1463 O O . GLY A 1 192 ? -21.455 2.053 2.449 1.00 23.62 192 GLY A O 1
ATOM 1464 N N . ASN A 1 193 ? -22.814 2.303 0.667 1.00 32.69 193 ASN A N 1
ATOM 1465 C CA . ASN A 1 193 ? -21.903 1.980 -0.433 1.00 32.69 193 ASN A CA 1
ATOM 1466 C C . ASN A 1 193 ? -20.495 2.590 -0.310 1.00 32.69 193 ASN A C 1
ATOM 1468 O O . ASN A 1 193 ? -20.359 3.806 -0.205 1.00 32.69 193 ASN A O 1
ATOM 1472 N N . ASN A 1 194 ? -19.463 1.759 -0.482 1.00 33.19 194 ASN A N 1
ATOM 1473 C CA . ASN A 1 194 ? -18.094 2.194 -0.769 1.00 33.19 194 ASN A CA 1
ATOM 1474 C C . ASN A 1 194 ? -17.647 1.560 -2.105 1.00 33.19 194 ASN A C 1
ATOM 1476 O O . ASN A 1 194 ? -17.963 0.387 -2.339 1.00 33.19 194 ASN A O 1
ATOM 1480 N N . PRO A 1 195 ? -16.942 2.270 -3.009 1.00 33.78 195 PRO A N 1
ATOM 1481 C CA . PRO A 1 195 ? -16.563 1.754 -4.318 1.00 33.78 195 PRO A CA 1
ATOM 1482 C C . PRO A 1 195 ? -15.300 0.896 -4.172 1.00 33.78 195 PRO A C 1
ATOM 1484 O O . PRO A 1 195 ? -14.223 1.251 -4.628 1.00 33.78 195 PRO A O 1
ATOM 1487 N N . GLY A 1 196 ? -15.431 -0.233 -3.485 1.00 34.97 196 GLY A N 1
ATOM 1488 C CA . GLY A 1 196 ? -14.362 -1.194 -3.238 1.00 34.97 196 GLY A CA 1
ATOM 1489 C C . GLY A 1 196 ? -14.737 -2.552 -3.805 1.00 34.97 196 GLY A C 1
ATOM 1490 O O . GLY A 1 196 ? -14.777 -3.539 -3.076 1.00 34.97 196 GLY A O 1
ATOM 1491 N N . SER A 1 197 ? -15.075 -2.616 -5.096 1.00 31.56 197 SER A N 1
ATOM 1492 C CA . SER A 1 197 ? -15.203 -3.910 -5.769 1.00 31.56 197 SER A CA 1
ATOM 1493 C C . SER A 1 197 ? -13.801 -4.467 -6.005 1.00 31.56 197 SER A C 1
ATOM 1495 O O . SER A 1 197 ? -13.264 -4.365 -7.108 1.00 31.56 197 SER A O 1
ATOM 1497 N N . GLY A 1 198 ? -13.221 -5.047 -4.953 1.00 35.16 198 GLY A N 1
ATOM 1498 C CA . GLY A 1 198 ? -12.056 -5.913 -5.059 1.00 35.16 198 GLY A CA 1
ATOM 1499 C C . GLY A 1 198 ? -12.327 -7.011 -6.081 1.00 35.16 198 GLY A C 1
ATOM 1500 O O . GLY A 1 198 ? -13.452 -7.505 -6.220 1.00 35.16 198 GLY A O 1
ATOM 1501 N N . LEU A 1 199 ? -11.305 -7.350 -6.853 1.00 39.62 199 LEU A N 1
ATOM 1502 C CA . LEU A 1 199 ? -11.462 -8.285 -7.950 1.00 39.62 199 LEU A CA 1
ATOM 1503 C C . LEU A 1 199 ? -11.205 -9.712 -7.519 1.00 39.62 199 LEU A C 1
ATOM 1505 O O . LEU A 1 199 ? -10.076 -10.119 -7.282 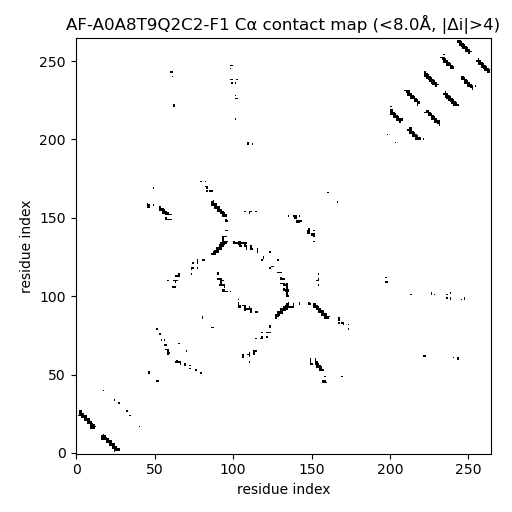1.00 39.62 199 LEU A O 1
ATOM 1509 N N . VAL A 1 200 ? -12.290 -10.472 -7.495 1.00 41.72 200 VAL A N 1
ATOM 1510 C CA . VAL A 1 200 ? -12.282 -11.912 -7.763 1.00 41.72 200 VAL A CA 1
ATOM 1511 C C . VAL A 1 200 ? -11.784 -12.160 -9.202 1.00 41.72 200 VAL A C 1
ATOM 1513 O O . VAL A 1 200 ? -11.922 -11.256 -10.039 1.00 41.72 200 VAL A O 1
ATOM 1516 N N . PRO A 1 201 ? -11.243 -13.354 -9.525 1.00 49.09 201 PRO A N 1
ATOM 1517 C CA . PRO A 1 201 ? -10.861 -13.721 -10.889 1.00 49.09 201 PRO A CA 1
ATOM 1518 C C . PRO A 1 201 ? -11.932 -13.304 -11.900 1.00 49.09 201 PRO A C 1
ATOM 1520 O O . PRO A 1 201 ? -13.115 -13.609 -11.732 1.00 49.09 201 PRO A O 1
ATOM 1523 N N . GLY A 1 202 ? -11.554 -12.527 -12.920 1.00 53.66 202 GLY A N 1
ATOM 1524 C CA . GLY A 1 202 ? -12.553 -11.871 -13.759 1.00 53.66 202 GLY A CA 1
ATOM 1525 C C . GLY A 1 202 ? -12.074 -10.651 -14.541 1.00 53.66 202 GLY A C 1
ATOM 1526 O O . GLY A 1 202 ? -10.884 -10.356 -14.659 1.00 53.66 202 GLY A O 1
ATOM 1527 N N . LYS A 1 203 ? -13.038 -9.957 -15.158 1.00 59.72 203 LYS A N 1
ATOM 1528 C CA . LYS A 1 203 ? -12.819 -8.726 -15.930 1.00 59.72 203 LYS A CA 1
ATOM 1529 C C . LYS A 1 203 ? -13.295 -7.521 -15.128 1.00 59.72 203 LYS A C 1
ATOM 1531 O O . LYS A 1 203 ? -14.461 -7.463 -14.754 1.00 59.72 203 LYS A O 1
ATOM 1536 N N . THR A 1 204 ? -12.458 -6.504 -15.027 1.00 60.25 204 THR A N 1
ATOM 1537 C CA . THR A 1 204 ? -12.768 -5.226 -14.369 1.00 60.25 204 THR A CA 1
ATOM 1538 C C . THR A 1 204 ? -12.678 -4.087 -15.341 1.00 60.25 204 THR A C 1
ATOM 1540 O O . THR A 1 204 ? -11.889 -4.118 -16.289 1.00 60.25 204 THR A O 1
ATOM 1543 N N . LYS A 1 205 ? -13.443 -3.035 -15.063 1.00 61.28 205 LYS A N 1
ATOM 1544 C CA . LYS A 1 205 ? -13.247 -1.724 -15.664 1.00 61.28 205 LYS A CA 1
ATOM 1545 C C . LYS A 1 205 ? -13.294 -0.679 -14.557 1.00 61.28 205 LYS A C 1
ATOM 1547 O O . LYS A 1 205 ? -14.290 -0.611 -13.849 1.00 61.28 205 LYS A O 1
ATOM 1552 N N . VAL A 1 206 ? -12.249 0.128 -14.447 1.00 60.88 206 VAL A N 1
ATOM 1553 C CA . VAL A 1 206 ? -12.159 1.261 -13.522 1.00 60.88 206 VAL A CA 1
ATOM 1554 C C . VAL A 1 206 ? -11.962 2.528 -14.350 1.00 60.88 206 VAL A C 1
ATOM 1556 O O . VAL A 1 206 ? -11.250 2.513 -15.356 1.00 60.88 206 VAL A O 1
ATOM 1559 N N . LYS A 1 207 ? -12.636 3.614 -13.969 1.00 55.00 207 LYS A N 1
ATOM 1560 C CA . LYS A 1 207 ? -12.391 4.952 -14.511 1.00 55.00 207 LYS A CA 1
ATOM 1561 C C . LYS A 1 207 ? -11.662 5.749 -13.431 1.00 55.00 207 LYS A C 1
ATOM 1563 O O . LYS A 1 207 ? -12.198 5.897 -12.339 1.00 55.00 207 LYS A O 1
ATOM 1568 N N . MET A 1 208 ? -10.458 6.206 -13.740 1.00 57.72 208 MET A N 1
ATOM 1569 C CA . MET A 1 208 ? -9.625 7.015 -12.857 1.00 57.72 208 MET A CA 1
ATOM 1570 C C . MET A 1 208 ? -10.126 8.471 -12.818 1.00 57.72 208 MET A C 1
ATOM 1572 O O . MET A 1 208 ? -10.909 8.893 -13.678 1.00 57.72 208 MET A O 1
ATOM 1576 N N . ALA A 1 209 ? -9.689 9.236 -11.812 1.00 49.41 209 ALA A N 1
ATOM 1577 C CA . ALA A 1 209 ? -10.102 10.630 -11.600 1.00 49.41 209 ALA A CA 1
ATOM 1578 C C . ALA A 1 209 ? -9.682 11.5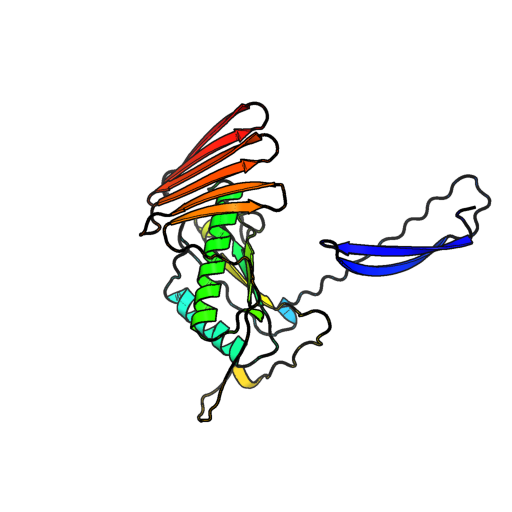73 -12.748 1.00 49.41 209 ALA A C 1
ATOM 1580 O O . ALA A 1 209 ? -10.393 12.526 -13.051 1.00 49.41 209 ALA A O 1
ATOM 1581 N N . ASP A 1 210 ? -8.585 11.253 -13.435 1.00 56.16 210 ASP A N 1
ATOM 1582 C CA . ASP A 1 210 ? -8.076 11.935 -14.636 1.00 56.16 210 ASP A CA 1
ATOM 1583 C C . ASP A 1 210 ? -8.877 11.607 -15.922 1.00 56.16 210 ASP A C 1
ATOM 1585 O O . ASP A 1 210 ? -8.578 12.107 -17.004 1.00 56.16 210 ASP A O 1
ATOM 1589 N N . GLY A 1 211 ? -9.904 10.752 -15.828 1.00 64.44 211 GLY A N 1
ATOM 1590 C CA . GLY A 1 211 ? -10.718 10.302 -16.956 1.00 64.44 211 GLY A CA 1
ATOM 1591 C C . GLY A 1 211 ? -10.206 9.040 -17.660 1.00 64.44 211 GLY A C 1
ATOM 1592 O O . GLY A 1 211 ? -10.929 8.498 -18.509 1.00 64.44 211 GLY A O 1
ATOM 1593 N N . THR A 1 212 ? -9.034 8.525 -17.280 1.00 70.12 212 THR A N 1
ATOM 1594 C CA . THR A 1 212 ? -8.419 7.321 -17.849 1.00 70.12 212 THR A CA 1
ATOM 1595 C C . THR A 1 212 ? -9.271 6.085 -17.563 1.00 70.12 212 THR A C 1
ATOM 1597 O O . THR A 1 212 ? -9.699 5.828 -16.436 1.00 70.12 212 THR A O 1
ATOM 1600 N N . LYS A 1 213 ? -9.551 5.284 -18.598 1.00 72.44 213 LYS A N 1
ATOM 1601 C CA . LYS A 1 213 ? -10.321 4.034 -18.483 1.00 72.44 213 LYS A CA 1
ATOM 1602 C C . LYS A 1 213 ? -9.373 2.846 -18.474 1.00 72.44 213 LYS A C 1
ATOM 1604 O O . LYS A 1 213 ? -8.780 2.528 -19.503 1.00 72.44 213 LYS A O 1
ATOM 1609 N N . VAL A 1 214 ? -9.310 2.134 -17.357 1.00 70.06 214 VAL A N 1
ATOM 1610 C CA . VAL A 1 214 ? -8.465 0.951 -17.179 1.00 70.06 214 VAL A CA 1
ATOM 1611 C C . VAL A 1 214 ? -9.332 -0.302 -17.167 1.00 70.06 214 VAL A C 1
ATOM 1613 O O . VAL A 1 214 ? -10.327 -0.385 -16.451 1.00 70.06 214 VAL A O 1
ATOM 1616 N N . LYS A 1 215 ? -8.992 -1.284 -18.002 1.00 72.06 215 LYS A N 1
ATOM 1617 C CA . LYS A 1 215 ? -9.625 -2.604 -18.027 1.00 72.06 215 LYS A CA 1
ATOM 1618 C C . LYS A 1 215 ? -8.609 -3.655 -17.628 1.00 72.06 215 LYS A C 1
ATOM 1620 O O . LYS A 1 215 ? -7.605 -3.810 -18.322 1.00 72.06 215 LYS A O 1
ATOM 1625 N N . THR A 1 216 ? -8.928 -4.427 -16.605 1.00 70.94 216 THR A N 1
ATOM 1626 C CA . THR A 1 216 ? -8.072 -5.506 -16.109 1.00 70.94 216 THR A CA 1
ATOM 1627 C C . THR A 1 216 ? -8.757 -6.838 -16.373 1.00 70.94 216 THR A C 1
ATOM 1629 O O . THR A 1 216 ? -9.973 -6.958 -16.243 1.00 70.94 216 THR A O 1
ATOM 1632 N N . LYS A 1 217 ? -8.003 -7.839 -16.815 1.00 73.81 217 LYS A N 1
ATOM 1633 C CA . LYS A 1 217 ? -8.441 -9.232 -16.836 1.00 73.81 217 LYS A CA 1
ATOM 1634 C C . LYS A 1 217 ? -7.380 -10.067 -16.137 1.00 73.81 217 LYS A C 1
ATOM 1636 O O . LYS A 1 217 ? -6.236 -10.044 -16.586 1.00 73.81 217 LYS A O 1
ATOM 1641 N N . VAL A 1 218 ? -7.791 -10.797 -15.111 1.00 66.62 218 VAL A N 1
ATOM 1642 C CA . VAL A 1 218 ? -6.951 -11.756 -14.390 1.00 66.62 218 VAL A CA 1
ATOM 1643 C C . VAL A 1 218 ? -7.521 -13.152 -14.633 1.00 66.62 218 VAL A C 1
ATOM 1645 O O . VAL A 1 218 ? -8.742 -13.328 -14.569 1.00 66.62 218 VAL A O 1
ATOM 1648 N N . ASP A 1 219 ? -6.668 -14.095 -15.029 1.00 66.75 219 ASP A N 1
ATOM 1649 C CA . ASP A 1 219 ? -7.040 -15.512 -15.143 1.00 66.75 219 ASP A CA 1
ATOM 1650 C C . ASP A 1 219 ? -7.061 -16.165 -13.735 1.00 66.75 219 ASP A C 1
ATOM 1652 O O . ASP A 1 219 ? -6.497 -15.614 -12.798 1.00 66.75 219 ASP A O 1
ATOM 1656 N N . GLU A 1 220 ? -7.737 -17.309 -13.566 1.00 57.94 220 GLU A N 1
ATOM 1657 C CA . GLU A 1 220 ? -8.066 -17.910 -12.249 1.00 57.94 220 GLU A CA 1
ATOM 1658 C C . GLU A 1 220 ? -6.865 -18.224 -11.343 1.00 57.94 220 GLU A C 1
ATOM 1660 O O . GLU A 1 220 ? -7.002 -18.169 -10.124 1.00 57.94 220 GLU A O 1
ATOM 1665 N N . ASP A 1 221 ? -5.698 -18.483 -11.932 1.00 60.59 221 ASP A N 1
ATOM 1666 C CA . ASP A 1 221 ? -4.463 -18.808 -11.209 1.00 60.59 221 ASP A CA 1
ATOM 1667 C C . ASP A 1 221 ? -3.547 -17.589 -10.974 1.00 60.59 221 ASP A C 1
ATOM 1669 O O . ASP A 1 221 ? -2.403 -17.748 -10.557 1.00 60.59 221 ASP A O 1
ATOM 1673 N N . ASP A 1 222 ? -4.001 -16.370 -11.294 1.00 58.72 222 ASP A N 1
ATOM 1674 C CA . ASP A 1 222 ? -3.237 -15.106 -11.258 1.00 58.72 222 ASP A CA 1
ATOM 1675 C C . ASP A 1 222 ? -1.997 -15.040 -12.173 1.00 58.72 222 ASP A C 1
ATOM 1677 O O . ASP A 1 222 ? -1.420 -13.973 -12.364 1.00 58.72 222 ASP A O 1
ATOM 1681 N N . ASP A 1 223 ? -1.623 -16.143 -12.822 1.00 64.44 223 ASP A N 1
ATOM 1682 C CA . ASP A 1 223 ? -0.428 -16.261 -13.665 1.00 64.44 223 ASP A CA 1
ATOM 1683 C C . ASP A 1 223 ? -0.483 -15.439 -14.958 1.00 64.44 223 ASP A C 1
ATOM 1685 O O . ASP A 1 223 ? 0.537 -15.263 -15.629 1.00 64.44 223 ASP A O 1
ATOM 1689 N N . LYS A 1 224 ? -1.672 -14.962 -15.345 1.00 65.06 224 LYS A N 1
ATOM 1690 C CA . LYS A 1 224 ? -1.869 -14.094 -16.507 1.00 65.06 224 LYS A CA 1
ATOM 1691 C C . LYS A 1 224 ? -2.721 -12.894 -16.153 1.00 65.06 224 LYS A C 1
ATOM 1693 O O . LYS A 1 224 ? -3.941 -13.006 -16.003 1.00 65.06 224 LYS A O 1
ATOM 1698 N N . VAL A 1 225 ? -2.099 -11.724 -16.184 1.00 68.62 225 VAL A N 1
ATOM 1699 C CA . VAL A 1 225 ? -2.790 -10.447 -16.035 1.00 68.62 225 VAL A CA 1
ATOM 1700 C C . VAL A 1 225 ? -2.739 -9.693 -17.358 1.00 68.62 225 VAL A C 1
ATOM 1702 O O . VAL A 1 225 ? -1.730 -9.644 -18.060 1.00 68.62 225 VAL A O 1
ATOM 1705 N N . LYS A 1 226 ? -3.869 -9.113 -17.760 1.00 75.00 226 LYS A N 1
ATOM 1706 C CA . LYS A 1 226 ? -3.950 -8.210 -18.911 1.00 75.00 226 LYS A CA 1
ATOM 1707 C C . LYS A 1 226 ? -4.565 -6.900 -18.471 1.00 75.00 226 LYS A C 1
ATOM 1709 O O . LYS A 1 226 ? -5.761 -6.861 -18.187 1.00 75.00 226 LYS A O 1
ATOM 1714 N N . VAL A 1 227 ? -3.787 -5.830 -18.520 1.00 69.12 227 VAL A N 1
ATOM 1715 C CA . VAL A 1 227 ? -4.277 -4.467 -18.308 1.00 69.12 227 VAL A CA 1
ATOM 1716 C C . VAL A 1 227 ? -4.319 -3.748 -19.648 1.00 69.12 227 VAL A C 1
ATOM 1718 O O . VAL A 1 227 ? -3.419 -3.876 -20.478 1.00 69.12 227 VAL A O 1
ATOM 1721 N N . LYS A 1 228 ? -5.411 -3.031 -19.893 1.00 78.62 228 LYS A N 1
ATOM 1722 C CA . LYS A 1 228 ? -5.549 -2.087 -20.999 1.00 78.62 228 LYS A CA 1
ATOM 1723 C C . LYS A 1 228 ? -5.978 -0.746 -20.435 1.00 78.62 228 LYS A C 1
ATOM 1725 O O . LYS A 1 228 ? -7.084 -0.679 -19.901 1.00 78.62 228 LYS A O 1
ATOM 1730 N N . ALA A 1 229 ? -5.176 0.293 -20.601 1.00 77.50 229 ALA A N 1
ATOM 1731 C CA . ALA A 1 229 ? -5.582 1.656 -20.294 1.00 77.50 229 ALA A CA 1
ATOM 1732 C C . ALA A 1 229 ? -5.867 2.431 -21.582 1.00 77.50 229 ALA A C 1
ATOM 1734 O O . ALA A 1 229 ? -5.252 2.189 -22.621 1.00 77.50 229 ALA A O 1
ATOM 1735 N N . LYS A 1 230 ? -6.837 3.340 -21.510 1.00 79.94 230 LYS A N 1
ATOM 1736 C CA . LYS A 1 230 ? -7.084 4.359 -22.526 1.00 79.94 230 LYS A CA 1
ATOM 1737 C C . LYS A 1 230 ? -7.220 5.710 -21.834 1.00 79.94 230 LYS A C 1
ATOM 1739 O O . LYS A 1 230 ? -8.184 5.896 -21.083 1.00 79.94 230 LYS A O 1
ATOM 1744 N N . GLY A 1 231 ? -6.257 6.589 -22.079 1.00 73.25 231 GLY A N 1
ATOM 1745 C CA . GLY A 1 231 ? -6.224 7.960 -21.585 1.00 73.25 231 GLY A CA 1
ATOM 1746 C C . GLY A 1 231 ? -7.328 8.811 -22.207 1.00 73.25 231 GLY A C 1
ATOM 1747 O O . GLY A 1 231 ? -7.887 8.477 -23.261 1.00 73.25 231 GLY A O 1
ATOM 1748 N N . ALA A 1 232 ? -7.667 9.913 -21.541 1.00 71.88 232 ALA A N 1
ATOM 1749 C CA . ALA A 1 232 ? -8.665 10.862 -22.034 1.00 71.88 232 ALA A CA 1
ATOM 1750 C C . ALA A 1 232 ? -8.212 11.562 -23.331 1.00 71.88 232 ALA A C 1
ATOM 1752 O O . ALA A 1 232 ? -9.052 11.850 -24.183 1.00 71.88 232 ALA A O 1
ATOM 1753 N N . ALA A 1 233 ? -6.899 11.752 -23.506 1.00 71.25 233 ALA A N 1
ATOM 1754 C CA . ALA A 1 233 ? -6.281 12.373 -24.678 1.00 71.25 233 ALA A CA 1
ATOM 1755 C C . ALA A 1 233 ? -6.009 11.391 -25.837 1.00 71.25 233 ALA A C 1
ATOM 1757 O O . ALA A 1 233 ? -5.517 11.790 -26.888 1.00 71.25 233 ALA A O 1
ATOM 1758 N N . GLY A 1 234 ? -6.373 10.111 -25.686 1.00 70.62 234 GLY A N 1
ATOM 1759 C CA . GLY A 1 234 ? -6.232 9.101 -26.737 1.00 70.62 234 GLY A CA 1
ATOM 1760 C C . GLY A 1 234 ? -4.998 8.205 -26.625 1.00 70.62 234 GLY A C 1
ATOM 1761 O O . GLY A 1 234 ? -4.866 7.315 -27.471 1.00 70.62 234 GLY A O 1
ATOM 1762 N N . GLU A 1 235 ? -4.160 8.361 -25.589 1.00 76.75 235 GLU A N 1
ATOM 1763 C CA . GLU A 1 235 ? -3.101 7.390 -25.295 1.00 76.75 235 GLU A CA 1
ATOM 1764 C C . GLU A 1 235 ? -3.703 6.019 -24.972 1.00 76.75 235 GLU A C 1
ATOM 1766 O O . GLU A 1 235 ? -4.767 5.902 -24.355 1.00 76.75 235 GLU A O 1
ATOM 1771 N N . GLU A 1 236 ? -3.022 4.951 -25.375 1.00 79.44 236 GLU A N 1
ATOM 1772 C CA . GLU A 1 236 ? -3.444 3.585 -25.080 1.00 79.44 236 GLU A CA 1
ATOM 1773 C C . GLU A 1 236 ? -2.257 2.763 -24.588 1.00 79.44 236 GLU A C 1
ATOM 1775 O O . GLU A 1 236 ? -1.246 2.646 -25.275 1.00 79.44 236 GLU A O 1
ATOM 1780 N N . SER A 1 237 ? -2.399 2.116 -23.433 1.00 77.19 237 SER A N 1
ATOM 1781 C CA . SER A 1 237 ? -1.430 1.135 -22.946 1.00 77.19 237 SER A CA 1
ATOM 1782 C C . SER A 1 237 ? -2.069 -0.246 -22.868 1.00 77.19 237 SER A C 1
ATOM 1784 O O . SER A 1 237 ? -3.264 -0.420 -22.605 1.00 77.19 237 SER A O 1
ATOM 1786 N N . LYS A 1 238 ? -1.284 -1.274 -23.174 1.00 80.06 238 LYS A N 1
ATOM 1787 C CA . LYS A 1 238 ? -1.674 -2.671 -23.060 1.00 80.06 238 LYS A CA 1
ATOM 1788 C C . LYS A 1 238 ? -0.494 -3.476 -22.565 1.00 80.06 238 LYS A C 1
ATOM 1790 O O . LYS A 1 238 ? 0.419 -3.769 -23.334 1.00 80.06 238 LYS A O 1
ATOM 1795 N N . THR A 1 239 ? -0.614 -3.941 -21.337 1.00 75.00 239 THR A N 1
ATOM 1796 C CA . THR A 1 239 ? 0.386 -4.780 -20.687 1.00 75.00 239 THR A CA 1
ATOM 1797 C C . THR A 1 239 ? -0.222 -6.153 -20.469 1.00 75.00 239 THR A C 1
ATOM 1799 O O . THR A 1 239 ? -1.358 -6.286 -20.002 1.00 75.00 239 THR A O 1
ATOM 1802 N N . LYS A 1 240 ? 0.487 -7.187 -20.913 1.00 78.19 240 LYS A N 1
ATOM 1803 C CA . LYS A 1 240 ? 0.153 -8.575 -20.623 1.00 78.19 240 LYS A CA 1
ATOM 1804 C C . LYS A 1 240 ? 1.312 -9.192 -19.877 1.00 78.19 240 LYS A C 1
ATOM 1806 O O . LYS A 1 240 ? 2.442 -9.070 -20.336 1.00 78.19 240 LYS A O 1
ATOM 1811 N N . THR A 1 241 ? 1.003 -9.935 -18.838 1.00 69.88 241 THR A N 1
ATOM 1812 C CA . THR A 1 241 ? 1.980 -10.766 -18.163 1.00 69.88 241 THR A CA 1
ATOM 1813 C C . THR A 1 241 ? 1.567 -12.227 -18.244 1.00 69.88 241 THR A C 1
ATOM 1815 O O . THR A 1 241 ? 0.377 -12.551 -18.360 1.00 69.88 241 THR A O 1
ATOM 1818 N N . LYS A 1 242 ? 2.561 -13.111 -18.320 1.00 76.50 242 LYS A N 1
ATOM 1819 C CA . LYS A 1 242 ? 2.389 -14.560 -18.218 1.00 76.50 242 LYS A CA 1
ATOM 1820 C C . LYS A 1 242 ? 3.635 -15.159 -17.578 1.00 76.50 242 LYS A C 1
ATOM 1822 O O . LYS A 1 242 ? 4.689 -15.108 -18.200 1.00 76.50 242 LYS A O 1
ATOM 1827 N N . ASN A 1 243 ? 3.504 -15.771 -16.403 1.00 64.81 243 ASN A N 1
ATOM 1828 C CA . ASN A 1 243 ? 4.608 -16.449 -15.705 1.00 64.81 243 ASN A CA 1
ATOM 1829 C C . ASN A 1 243 ? 5.884 -15.579 -15.599 1.00 64.81 243 ASN A C 1
ATOM 1831 O O . ASN A 1 243 ? 6.980 -16.058 -15.872 1.00 64.81 243 ASN A O 1
ATOM 1835 N N . GLY A 1 244 ? 5.742 -14.293 -15.264 1.00 61.72 244 GLY A N 1
ATOM 1836 C CA . GLY A 1 244 ? 6.875 -13.362 -15.145 1.00 61.72 244 GLY A CA 1
ATOM 1837 C C . GLY A 1 244 ? 7.367 -12.745 -16.462 1.00 61.72 244 GLY A C 1
ATOM 1838 O O . GLY A 1 244 ? 8.022 -11.711 -16.419 1.00 61.72 244 GLY A O 1
ATOM 1839 N N . THR A 1 245 ? 6.993 -13.283 -17.630 1.00 69.25 245 THR A N 1
ATOM 1840 C CA . THR A 1 245 ? 7.231 -12.613 -18.919 1.00 69.25 245 THR A CA 1
ATOM 1841 C C . THR A 1 245 ? 6.251 -11.459 -19.105 1.00 69.25 245 THR A C 1
ATOM 1843 O O . THR A 1 245 ? 5.034 -11.642 -18.983 1.00 69.25 245 THR A O 1
ATOM 1846 N N . ILE A 1 246 ? 6.775 -10.290 -19.470 1.00 72.56 246 ILE A N 1
ATOM 1847 C CA . ILE A 1 246 ? 6.020 -9.054 -19.686 1.00 72.56 246 ILE A CA 1
ATOM 1848 C C . ILE A 1 246 ? 6.021 -8.714 -21.180 1.00 72.56 246 ILE A C 1
ATOM 1850 O O . ILE A 1 246 ? 7.067 -8.604 -21.811 1.00 72.56 246 ILE A O 1
ATOM 1854 N N . ASP A 1 247 ? 4.832 -8.493 -21.741 1.00 78.75 247 ASP A N 1
ATOM 1855 C CA . ASP A 1 247 ? 4.615 -7.912 -23.067 1.00 78.75 247 ASP A CA 1
ATOM 1856 C C . ASP A 1 247 ? 3.813 -6.607 -22.916 1.00 78.75 247 ASP A C 1
ATOM 1858 O O . ASP A 1 247 ? 2.577 -6.629 -22.817 1.00 78.75 247 ASP A O 1
ATOM 1862 N N . ALA A 1 248 ? 4.497 -5.463 -22.945 1.00 77.31 248 ALA A N 1
ATOM 1863 C CA . ALA A 1 248 ? 3.888 -4.137 -22.888 1.00 77.31 248 ALA A CA 1
ATOM 1864 C C . ALA A 1 248 ? 3.875 -3.460 -24.266 1.00 77.31 248 ALA A C 1
ATOM 1866 O O . ALA A 1 248 ? 4.828 -3.528 -25.045 1.00 77.31 248 ALA A O 1
ATOM 1867 N N . LYS A 1 249 ? 2.757 -2.813 -24.593 1.00 80.31 249 LYS A N 1
ATOM 1868 C CA . LYS A 1 249 ? 2.594 -1.958 -25.772 1.00 80.31 249 LYS A CA 1
ATOM 1869 C C . LYS A 1 249 ? 1.948 -0.655 -25.353 1.00 80.31 249 LYS A C 1
ATOM 1871 O O . LYS A 1 249 ? 0.876 -0.684 -24.755 1.00 80.31 249 LYS A O 1
ATOM 1876 N N . THR A 1 250 ? 2.543 0.452 -25.743 1.00 77.44 250 THR A N 1
ATOM 1877 C CA . THR A 1 250 ? 2.060 1.805 -25.480 1.00 77.44 250 THR A CA 1
ATOM 1878 C C . THR A 1 250 ? 1.893 2.538 -26.802 1.00 77.44 250 THR A C 1
ATOM 1880 O O . THR A 1 250 ? 2.634 2.302 -27.757 1.00 77.44 250 THR A O 1
ATOM 1883 N N . LYS A 1 251 ? 0.860 3.369 -26.883 1.00 77.06 251 LYS A N 1
ATOM 1884 C CA . LYS A 1 251 ? 0.591 4.288 -27.979 1.00 77.06 251 LYS A CA 1
ATOM 1885 C C . LYS A 1 251 ? 0.372 5.665 -27.368 1.00 77.06 251 LYS A C 1
ATOM 1887 O O . LYS A 1 251 ? -0.498 5.792 -26.507 1.00 77.06 251 LYS A O 1
ATOM 1892 N N . ASP A 1 252 ? 1.141 6.651 -27.798 1.00 76.62 252 ASP A N 1
ATOM 1893 C CA . ASP A 1 252 ? 0.981 8.026 -27.332 1.00 76.62 252 ASP A CA 1
ATOM 1894 C C . ASP A 1 252 ? -0.195 8.740 -28.035 1.00 76.62 252 ASP A C 1
ATOM 1896 O O . ASP A 1 252 ? -0.877 8.174 -28.903 1.00 76.62 252 ASP A O 1
ATOM 1900 N N . ALA A 1 253 ? -0.443 9.996 -27.656 1.00 75.25 253 ALA A N 1
ATOM 1901 C CA . ALA A 1 253 ? -1.497 10.823 -28.242 1.00 75.25 253 ALA A CA 1
ATOM 1902 C C . ALA A 1 253 ? -1.240 11.156 -29.728 1.00 75.25 253 ALA A C 1
ATOM 1904 O O . ALA A 1 253 ? -2.188 11.359 -30.488 1.00 75.25 253 ALA A O 1
ATOM 1905 N N . ASN A 1 254 ? 0.026 11.141 -30.159 1.00 74.50 254 ASN A N 1
ATOM 1906 C CA . ASN A 1 254 ? 0.451 11.428 -31.532 1.00 74.50 254 ASN A CA 1
ATOM 1907 C C . ASN A 1 254 ? 0.376 10.195 -32.448 1.00 74.50 254 ASN A C 1
ATOM 1909 O O . ASN A 1 254 ? 0.465 10.296 -33.670 1.00 74.50 254 ASN A O 1
ATOM 1913 N N . GLY A 1 255 ? 0.155 9.019 -31.867 1.00 72.19 255 GLY A N 1
ATOM 1914 C CA . GLY A 1 255 ? 0.015 7.755 -32.563 1.00 72.19 255 GLY A CA 1
ATOM 1915 C C . GLY A 1 255 ? 1.282 6.914 -32.668 1.00 72.19 255 GLY A C 1
ATOM 1916 O O . GLY A 1 255 ? 1.213 5.820 -33.244 1.00 72.19 255 GLY A O 1
ATOM 1917 N N . GLU A 1 256 ? 2.384 7.371 -32.082 1.00 72.12 256 GLU A N 1
ATOM 1918 C CA . GLU A 1 256 ? 3.639 6.643 -31.971 1.00 72.12 256 GLU A CA 1
ATOM 1919 C C . GLU A 1 256 ? 3.468 5.433 -31.051 1.00 72.12 256 GLU A C 1
ATOM 1921 O O . GLU A 1 256 ? 2.776 5.486 -30.034 1.00 72.12 256 GLU A O 1
ATOM 1926 N N . LYS A 1 257 ? 4.052 4.296 -31.443 1.00 80.25 257 LYS A N 1
ATOM 1927 C CA . LYS A 1 257 ? 3.890 3.019 -30.742 1.00 80.25 257 LYS A CA 1
ATOM 1928 C C . LYS A 1 257 ? 5.226 2.528 -30.224 1.00 80.25 257 LYS A C 1
ATOM 1930 O O . LYS A 1 257 ? 6.140 2.283 -31.003 1.00 80.25 257 LYS A O 1
ATOM 1935 N N . THR A 1 258 ? 5.269 2.229 -28.938 1.00 76.31 258 THR A N 1
ATOM 1936 C CA . THR A 1 258 ? 6.406 1.601 -28.272 1.00 76.31 258 THR A CA 1
ATOM 1937 C C . THR A 1 258 ? 6.016 0.211 -27.775 1.00 76.31 258 THR A C 1
ATOM 1939 O O . THR A 1 258 ? 4.876 -0.047 -27.374 1.00 76.31 258 THR A O 1
ATOM 1942 N N . LYS A 1 259 ? 6.944 -0.745 -27.880 1.00 74.75 259 LYS A N 1
ATOM 1943 C CA . LYS A 1 259 ? 6.757 -2.121 -27.409 1.00 74.75 259 LYS A CA 1
ATOM 1944 C C . LYS A 1 259 ? 7.949 -2.509 -26.551 1.00 74.75 259 LYS A C 1
ATOM 1946 O O . LYS A 1 259 ? 9.077 -2.442 -27.019 1.00 74.75 259 LYS A O 1
ATOM 1951 N N . VAL A 1 260 ? 7.667 -2.986 -25.347 1.00 69.50 260 VAL A N 1
ATOM 1952 C CA . VAL A 1 260 ? 8.661 -3.529 -24.424 1.00 69.50 260 VAL A CA 1
ATOM 1953 C C . VAL A 1 260 ? 8.321 -4.993 -24.189 1.00 69.50 260 VAL A C 1
ATOM 1955 O O . VAL A 1 260 ? 7.156 -5.339 -23.970 1.00 69.50 260 VAL A O 1
ATOM 1958 N N . LYS A 1 261 ? 9.324 -5.862 -24.302 1.00 70.75 261 LYS A N 1
ATOM 1959 C CA . LYS A 1 261 ? 9.211 -7.270 -23.940 1.00 70.75 261 LYS A CA 1
ATOM 1960 C C . LYS A 1 261 ? 10.353 -7.607 -22.996 1.00 70.75 261 LYS A C 1
ATOM 1962 O O . LYS A 1 261 ? 11.503 -7.383 -23.358 1.00 70.75 261 LYS A O 1
ATOM 1967 N N . THR A 1 262 ? 10.014 -8.142 -21.834 1.00 66.94 262 THR A N 1
ATOM 1968 C CA . THR A 1 262 ? 10.981 -8.487 -20.793 1.00 66.94 262 THR A CA 1
ATOM 1969 C C . THR A 1 262 ? 10.725 -9.928 -20.382 1.00 66.94 262 THR A C 1
ATOM 1971 O O . THR A 1 262 ? 9.590 -10.280 -20.050 1.00 66.94 262 THR A O 1
ATOM 1974 N N . ASP A 1 263 ? 11.758 -10.761 -20.462 1.00 64.25 263 ASP A N 1
ATOM 1975 C CA . ASP A 1 263 ? 11.729 -12.136 -19.971 1.00 64.25 263 ASP A CA 1
ATOM 1976 C C . ASP A 1 263 ? 12.280 -12.184 -18.534 1.00 64.25 263 ASP A C 1
ATOM 1978 O O . ASP A 1 263 ? 12.851 -11.213 -18.040 1.00 64.25 263 ASP A O 1
ATOM 1982 N N . ASN A 1 264 ? 11.992 -13.274 -17.829 1.00 48.88 264 ASN A N 1
ATOM 1983 C CA . ASN A 1 264 ? 12.260 -13.417 -16.403 1.00 48.88 264 ASN A CA 1
ATOM 1984 C C . ASN A 1 264 ? 13.766 -13.676 -16.178 1.00 48.88 264 ASN A C 1
ATOM 1986 O O . ASN A 1 264 ? 14.208 -14.793 -16.445 1.00 48.88 264 ASN A O 1
ATOM 1990 N N . ASP A 1 265 ? 14.510 -12.666 -15.715 1.00 47.34 265 ASP A N 1
ATOM 1991 C CA . ASP A 1 265 ? 15.809 -12.835 -15.033 1.00 47.34 265 ASP A CA 1
ATOM 1992 C C . ASP A 1 265 ? 15.588 -13.110 -13.535 1.00 47.34 265 ASP A C 1
ATOM 1994 O O . ASP A 1 265 ? 14.772 -12.384 -12.905 1.00 47.34 265 ASP A O 1
#